Protein AF-0000000079914639 (afdb_homodimer)

Structure (mmCIF, N/CA/C/O backbone):
data_AF-0000000079914639-model_v1
#
loop_
_entity.id
_entity.type
_entity.pdbx_description
1 polymer Epimerase
#
loop_
_atom_site.group_PDB
_atom_site.id
_atom_site.type_symbol
_atom_site.label_atom_id
_atom_site.label_alt_id
_atom_site.label_comp_id
_atom_site.label_asym_id
_atom_site.label_entity_id
_atom_site.label_seq_id
_atom_site.pdbx_PDB_ins_code
_atom_site.Cartn_x
_atom_site.Cartn_y
_atom_site.Cartn_z
_atom_site.occupancy
_atom_site.B_iso_or_equiv
_atom_site.auth_seq_id
_atom_site.auth_comp_id
_atom_site.auth_asym_id
_atom_site.auth_atom_id
_atom_site.pdbx_PDB_model_num
ATOM 1 N N . MET A 1 1 ? -17.359 -19.688 -8.156 1 95.75 1 MET A N 1
ATOM 2 C CA . MET A 1 1 ? -16.859 -18.969 -6.992 1 95.75 1 MET A CA 1
ATOM 3 C C . MET A 1 1 ? -15.602 -18.172 -7.352 1 95.75 1 MET A C 1
ATOM 5 O O . MET A 1 1 ? -15.492 -16.984 -7.023 1 95.75 1 MET A O 1
ATOM 9 N N . VAL A 1 2 ? -14.758 -18.75 -8.164 1 97.56 2 VAL A N 1
ATOM 10 C CA . VAL A 1 2 ? -13.531 -18.062 -8.555 1 97.56 2 VAL A CA 1
ATOM 11 C C . VAL A 1 2 ? -13.867 -16.875 -9.469 1 97.56 2 VAL A C 1
ATOM 13 O O . VAL A 1 2 ? -13.422 -15.758 -9.234 1 97.56 2 VAL A O 1
ATOM 16 N N . THR A 1 3 ? -14.719 -17.141 -10.461 1 98.06 3 THR A N 1
ATOM 17 C CA . THR A 1 3 ? -15.086 -16.078 -11.391 1 98.06 3 THR A CA 1
ATOM 18 C C . THR A 1 3 ? -15.773 -14.922 -10.648 1 98.06 3 THR A C 1
ATOM 20 O O . THR A 1 3 ? -15.461 -13.758 -10.883 1 98.06 3 THR A O 1
ATOM 23 N N . ALA A 1 4 ? -16.703 -15.188 -9.773 1 98.44 4 ALA A N 1
ATOM 24 C CA . ALA A 1 4 ? -17.391 -14.172 -8.992 1 98.44 4 ALA A CA 1
ATOM 25 C C . ALA A 1 4 ? -16.406 -13.383 -8.133 1 98.44 4 ALA A C 1
ATOM 27 O O . ALA A 1 4 ? -16.516 -12.156 -8.016 1 98.44 4 ALA A O 1
ATOM 28 N N . GLY A 1 5 ? -15.461 -14.133 -7.484 1 98.75 5 GLY A N 1
ATOM 29 C CA . GLY A 1 5 ? -14.438 -13.461 -6.699 1 98.75 5 GLY A CA 1
ATOM 30 C C . GLY A 1 5 ? -13.594 -12.5 -7.516 1 98.75 5 GLY A C 1
ATOM 31 O O . GLY A 1 5 ? -13.305 -11.391 -7.066 1 98.75 5 GLY A O 1
ATOM 32 N N . LEU A 1 6 ? -13.273 -12.906 -8.734 1 98.88 6 LEU A N 1
ATOM 33 C CA . LEU A 1 6 ? -12.438 -12.07 -9.586 1 98.88 6 LEU A CA 1
ATOM 34 C C . LEU A 1 6 ? -13.211 -10.852 -10.078 1 98.88 6 LEU A C 1
ATOM 36 O O . LEU A 1 6 ? -12.641 -9.766 -10.234 1 98.88 6 LEU A O 1
ATOM 40 N N . VAL A 1 7 ? -14.469 -11 -10.344 1 98.88 7 VAL A N 1
ATOM 41 C CA . VAL A 1 7 ? -15.297 -9.875 -10.758 1 98.88 7 VAL A CA 1
ATOM 42 C C . VAL A 1 7 ? -15.375 -8.844 -9.633 1 98.88 7 VAL A C 1
ATOM 44 O O . VAL A 1 7 ? -15.227 -7.645 -9.875 1 98.88 7 VAL A O 1
ATOM 47 N N . LEU A 1 8 ? -15.594 -9.297 -8.383 1 98.94 8 LEU A N 1
ATOM 48 C CA . LEU A 1 8 ? -15.633 -8.398 -7.238 1 98.94 8 LEU A CA 1
ATOM 49 C C . LEU A 1 8 ? -14.273 -7.75 -7.012 1 98.94 8 LEU A C 1
ATOM 51 O O . LEU A 1 8 ? -14.203 -6.582 -6.617 1 98.94 8 LEU A O 1
ATOM 55 N N . ALA A 1 9 ? -13.219 -8.539 -7.238 1 98.94 9 ALA A N 1
ATOM 56 C CA . ALA A 1 9 ? -11.875 -7.973 -7.141 1 98.94 9 ALA A CA 1
ATOM 57 C C . ALA A 1 9 ? -11.68 -6.848 -8.156 1 98.94 9 ALA A C 1
ATOM 59 O O . ALA A 1 9 ? -11.016 -5.852 -7.867 1 98.94 9 ALA A O 1
ATOM 60 N N . ALA A 1 10 ? -12.219 -7.004 -9.352 1 98.94 10 ALA A N 1
ATOM 61 C CA . ALA A 1 10 ? -12.133 -5.961 -10.375 1 98.94 10 ALA A CA 1
ATOM 62 C C . ALA A 1 10 ? -12.852 -4.691 -9.93 1 98.94 10 ALA A C 1
ATOM 64 O O . ALA A 1 10 ? -12.352 -3.582 -10.125 1 98.94 10 ALA A O 1
ATOM 65 N N . PHE A 1 11 ? -13.992 -4.832 -9.32 1 98.94 11 PHE A N 1
ATOM 66 C CA . PHE A 1 11 ? -14.727 -3.682 -8.805 1 98.94 11 PHE A CA 1
ATOM 67 C C . PHE A 1 11 ? -13.961 -3.021 -7.66 1 98.94 11 PHE A C 1
ATOM 69 O O . PHE A 1 11 ? -13.938 -1.795 -7.551 1 98.94 11 PHE A O 1
ATOM 76 N N . ALA A 1 12 ? -13.391 -3.861 -6.766 1 98.94 12 ALA A N 1
ATOM 77 C CA . ALA A 1 12 ? -12.562 -3.328 -5.684 1 98.94 12 ALA A CA 1
ATOM 78 C C . ALA A 1 12 ? -11.391 -2.525 -6.238 1 98.94 12 ALA A C 1
ATOM 80 O O . ALA A 1 12 ? -11.055 -1.457 -5.715 1 98.94 12 ALA A O 1
ATOM 81 N N . SER A 1 13 ? -10.797 -3.078 -7.262 1 98.94 13 SER A N 1
ATOM 82 C CA . SER A 1 13 ? -9.695 -2.381 -7.918 1 98.94 13 SER A CA 1
ATOM 83 C C . SER A 1 13 ? -10.148 -1.035 -8.477 1 98.94 13 SER A C 1
ATOM 85 O O . SER A 1 13 ? -9.492 -0.014 -8.258 1 98.94 13 SER A O 1
ATOM 87 N N . ALA A 1 14 ? -11.227 -0.988 -9.172 1 98.88 14 ALA A N 1
ATOM 88 C CA . ALA A 1 14 ? -11.766 0.251 -9.727 1 98.88 14 ALA A CA 1
ATOM 89 C C . ALA A 1 14 ? -12.07 1.261 -8.625 1 98.88 14 ALA A C 1
ATOM 91 O O . ALA A 1 14 ? -11.812 2.455 -8.781 1 98.88 14 ALA A O 1
ATOM 92 N N . LEU A 1 15 ? -12.648 0.806 -7.559 1 98.75 15 LEU A N 1
ATOM 93 C CA . LEU A 1 15 ? -12.945 1.673 -6.422 1 98.75 15 LEU A CA 1
ATOM 94 C C . LEU A 1 15 ? -11.672 2.279 -5.848 1 98.75 15 LEU A C 1
ATOM 96 O O . LEU A 1 15 ? -11.648 3.457 -5.484 1 98.75 15 LEU A O 1
ATOM 100 N N . HIS A 1 16 ? -10.633 1.52 -5.781 1 98.88 16 HIS A N 1
ATOM 101 C CA . HIS A 1 16 ? -9.391 2.023 -5.203 1 98.88 16 HIS A CA 1
ATOM 102 C C . HIS A 1 16 ? -8.672 2.959 -6.168 1 98.88 16 HIS A C 1
ATOM 104 O O . HIS A 1 16 ? -7.914 3.832 -5.746 1 98.88 16 HIS A O 1
ATOM 110 N N . VAL A 1 17 ? -8.898 2.836 -7.473 1 98.88 17 VAL A N 1
ATOM 111 C CA . VAL A 1 17 ? -8.445 3.867 -8.398 1 98.88 17 VAL A CA 1
ATOM 112 C C . VAL A 1 17 ? -9.211 5.164 -8.141 1 98.88 17 VAL A C 1
ATOM 114 O O . VAL A 1 17 ? -8.625 6.25 -8.156 1 98.88 17 VAL A O 1
ATOM 117 N N . TYR A 1 18 ? -10.516 5.066 -7.891 1 98.69 18 TYR A N 1
ATOM 118 C CA . TYR A 1 18 ? -11.32 6.238 -7.559 1 98.69 18 TYR A CA 1
ATOM 119 C C . TYR A 1 18 ? -10.828 6.887 -6.27 1 98.69 18 TYR A C 1
ATOM 121 O O . TYR A 1 18 ? -10.719 8.109 -6.188 1 98.69 18 TYR A O 1
ATOM 129 N N . ILE A 1 19 ? -10.523 6.117 -5.277 1 98.19 19 ILE A N 1
ATOM 130 C CA . ILE A 1 19 ? -10.016 6.617 -4.004 1 98.19 19 ILE A CA 1
ATOM 131 C C . ILE A 1 19 ? -8.672 7.309 -4.219 1 98.19 19 ILE A C 1
ATOM 133 O O . ILE A 1 19 ? -8.391 8.336 -3.596 1 98.19 19 ILE A O 1
ATOM 137 N N . PHE A 1 20 ? -7.879 6.773 -5.105 1 98.81 20 PHE A N 1
ATOM 138 C CA . PHE A 1 20 ? -6.645 7.445 -5.492 1 98.81 20 PHE A CA 1
ATOM 139 C C . PHE A 1 20 ? -6.926 8.852 -6.008 1 98.81 20 PHE A C 1
ATOM 141 O O . PHE A 1 20 ? -6.246 9.805 -5.629 1 98.81 20 PHE A O 1
ATOM 148 N N . VAL A 1 21 ? -7.898 8.977 -6.883 1 98.75 21 VAL A N 1
ATOM 149 C CA . VAL A 1 21 ? -8.242 10.289 -7.434 1 98.75 21 VAL A CA 1
ATOM 150 C C . VAL A 1 21 ? -8.695 11.219 -6.309 1 98.75 21 VAL A C 1
ATOM 152 O O . VAL A 1 21 ? -8.266 12.375 -6.242 1 98.75 21 VAL A O 1
ATOM 155 N N . LEU A 1 22 ? -9.484 10.781 -5.355 1 98.06 22 LEU A N 1
ATOM 156 C CA . LEU A 1 22 ? -9.969 11.594 -4.242 1 98.06 22 LEU A CA 1
ATOM 157 C C . LEU A 1 22 ? -8.82 12.039 -3.352 1 98.06 22 LEU A C 1
ATOM 159 O O . LEU A 1 22 ? -8.75 13.211 -2.963 1 98.06 22 LEU A O 1
ATOM 163 N N . GLU A 1 23 ? -7.918 11.172 -3.105 1 98 23 GLU A N 1
ATOM 164 C CA . GLU A 1 23 ? -6.859 11.438 -2.137 1 98 23 GLU A CA 1
ATOM 165 C C . GLU A 1 23 ? -5.715 12.227 -2.771 1 98 23 GLU A C 1
ATOM 167 O O . GLU A 1 23 ? -5.195 13.172 -2.17 1 98 23 GLU A O 1
ATOM 172 N N . SER A 1 24 ? -5.371 11.883 -4.016 1 98.5 24 SER A N 1
ATOM 173 C CA . SER A 1 24 ? -4.16 12.453 -4.598 1 98.5 24 SER A CA 1
ATOM 174 C C . SER A 1 24 ? -4.484 13.656 -5.469 1 98.5 24 SER A C 1
ATOM 176 O O . SER A 1 24 ? -3.613 14.492 -5.734 1 98.5 24 SER A O 1
ATOM 178 N N . VAL A 1 25 ? -5.719 13.781 -5.922 1 98.25 25 VAL A N 1
ATOM 179 C CA . VAL A 1 25 ? -6.035 14.844 -6.871 1 98.25 25 VAL A CA 1
ATOM 180 C C . VAL A 1 25 ? -7.07 15.789 -6.262 1 98.25 25 VAL A C 1
ATOM 182 O O . VAL A 1 25 ? -6.961 17.016 -6.395 1 98.25 25 VAL A O 1
ATOM 185 N N . LEU A 1 26 ? -8.039 15.32 -5.484 1 98.38 26 LEU A N 1
ATOM 186 C CA . LEU A 1 26 ? -9.203 16.109 -5.086 1 98.38 26 LEU A CA 1
ATOM 187 C C . LEU A 1 26 ? -9.297 16.203 -3.566 1 98.38 26 LEU A C 1
ATOM 189 O O . LEU A 1 26 ? -10.383 16.438 -3.021 1 98.38 26 LEU A O 1
ATOM 193 N N . TRP A 1 27 ? -8.266 16.031 -2.91 1 97.44 27 TRP A N 1
ATOM 194 C CA . TRP A 1 27 ? -8.266 15.891 -1.459 1 97.44 27 TRP A CA 1
ATOM 195 C C . TRP A 1 27 ? -8.922 17.094 -0.792 1 97.44 27 TRP A C 1
ATOM 197 O O . TRP A 1 27 ? -9.648 16.953 0.194 1 97.44 27 TRP A O 1
ATOM 207 N N . THR A 1 28 ? -8.703 18.328 -1.38 1 97.81 28 THR A N 1
ATOM 208 C CA . THR A 1 28 ? -9.18 19.531 -0.714 1 97.81 28 THR A CA 1
ATOM 209 C C . THR A 1 28 ? -10.531 19.969 -1.279 1 97.81 28 THR A C 1
ATOM 211 O O . THR A 1 28 ? -11.109 20.953 -0.82 1 97.81 28 THR A O 1
ATOM 214 N N . ALA A 1 29 ? -10.984 19.25 -2.211 1 98 29 ALA A N 1
ATOM 215 C CA . ALA A 1 29 ? -12.297 19.578 -2.775 1 98 29 ALA A CA 1
ATOM 216 C C . ALA A 1 29 ? -13.406 19.344 -1.76 1 98 29 ALA A C 1
ATOM 218 O O . ALA A 1 29 ? -13.352 18.375 -0.984 1 98 29 ALA A O 1
ATOM 219 N N . PRO A 1 30 ? -14.492 20.203 -1.737 1 96.81 30 PRO A N 1
ATOM 220 C CA . PRO A 1 30 ? -15.57 20.094 -0.751 1 96.81 30 PRO A CA 1
ATOM 221 C C . PRO A 1 30 ? -16.219 18.703 -0.738 1 96.81 30 PRO A C 1
ATOM 223 O O . PRO A 1 30 ? -16.531 18.172 0.332 1 96.81 30 PRO A O 1
ATOM 226 N N . ARG A 1 31 ? -16.422 18.141 -1.836 1 95.62 31 ARG A N 1
ATOM 227 C CA . ARG A 1 31 ? -17.062 16.828 -1.894 1 95.62 31 ARG A CA 1
ATOM 228 C C . ARG A 1 31 ? -16.188 15.766 -1.251 1 95.62 31 ARG A C 1
ATOM 230 O O . ARG A 1 31 ? -16.688 14.875 -0.561 1 95.62 31 ARG A O 1
ATOM 237 N N . THR A 1 32 ? -14.875 15.773 -1.549 1 96.12 32 THR A N 1
ATOM 238 C CA . THR A 1 32 ? -13.953 14.82 -0.946 1 96.12 32 THR A CA 1
ATOM 239 C C . THR A 1 32 ? -13.883 15.016 0.566 1 96.12 32 THR A C 1
ATOM 241 O O . THR A 1 32 ? -13.906 14.039 1.323 1 96.12 32 THR A O 1
ATOM 244 N N . ARG A 1 33 ? -13.859 16.25 0.981 1 94.56 33 ARG A N 1
ATOM 245 C CA . ARG A 1 33 ? -13.844 16.547 2.41 1 94.56 33 ARG A CA 1
ATOM 246 C C . ARG A 1 33 ? -15.109 16.016 3.088 1 94.56 33 ARG A C 1
ATOM 248 O O . ARG A 1 33 ? -15.055 15.539 4.223 1 94.56 33 ARG A O 1
ATOM 255 N N . ALA A 1 34 ? -16.203 16.094 2.426 1 91.75 34 ALA A N 1
ATOM 256 C CA . ALA A 1 34 ? -17.453 15.578 2.967 1 91.75 34 ALA A CA 1
ATOM 257 C C . ALA A 1 34 ? -17.391 14.062 3.111 1 91.75 34 ALA A C 1
ATOM 259 O O . ALA A 1 34 ? -17.922 13.5 4.07 1 91.75 34 ALA A O 1
ATOM 260 N N . THR A 1 35 ? -16.781 13.391 2.193 1 89.5 35 THR A N 1
ATOM 261 C CA . THR A 1 35 ? -16.641 11.938 2.184 1 89.5 35 THR A CA 1
ATOM 262 C C . THR A 1 35 ? -15.773 11.469 3.344 1 89.5 35 THR A C 1
ATOM 264 O O . THR A 1 35 ? -16.078 10.469 3.992 1 89.5 35 THR A O 1
ATOM 267 N N . PHE A 1 36 ? -14.758 12.234 3.656 1 91.12 36 PHE A N 1
ATOM 268 C CA . PHE A 1 36 ? -13.789 11.781 4.648 1 91.12 36 PHE A CA 1
ATOM 269 C C . PHE A 1 36 ? -14 12.508 5.977 1 91.12 36 PHE A C 1
ATOM 271 O O . PHE A 1 36 ? -13.32 12.203 6.961 1 91.12 36 PHE A O 1
ATOM 278 N N . GLY A 1 37 ? -14.883 13.477 5.992 1 89.94 37 GLY A N 1
ATOM 279 C CA . GLY A 1 37 ? -15.219 14.164 7.23 1 89.94 37 GLY A CA 1
ATOM 280 C C . GLY A 1 37 ? -14.109 15.07 7.727 1 89.94 37 GLY A C 1
ATOM 281 O O . GLY A 1 37 ? -13.781 15.062 8.914 1 89.94 37 GLY A O 1
ATOM 282 N N . THR A 1 38 ? -13.492 15.797 6.832 1 91.88 38 THR A N 1
ATOM 283 C CA . THR A 1 38 ? -12.406 16.688 7.215 1 91.88 38 THR A CA 1
ATOM 284 C C . THR A 1 38 ? -12.805 18.156 7.012 1 91.88 38 THR A C 1
ATOM 286 O O . THR A 1 38 ? -13.688 18.453 6.207 1 91.88 38 THR A O 1
ATOM 289 N N . THR A 1 39 ? -12.211 19.016 7.824 1 94.56 39 THR A N 1
ATOM 290 C CA . THR A 1 39 ? -12.359 20.453 7.598 1 94.56 39 THR A CA 1
ATOM 291 C C . THR A 1 39 ? -11.414 20.922 6.492 1 94.56 39 THR A C 1
ATOM 293 O O . THR A 1 39 ? -10.523 20.172 6.074 1 94.56 39 THR A O 1
ATOM 296 N N . ALA A 1 40 ? -11.562 22.156 6.047 1 96.06 40 ALA A N 1
ATOM 297 C CA . ALA A 1 40 ? -10.672 22.719 5.035 1 96.06 40 ALA A CA 1
ATOM 298 C C . ALA A 1 40 ? -9.234 22.797 5.547 1 96.06 40 ALA A C 1
ATOM 300 O O . ALA A 1 40 ? -8.297 22.5 4.809 1 96.06 40 ALA A O 1
ATOM 301 N N . ASP A 1 41 ? -9.078 23.188 6.758 1 95.06 41 ASP A N 1
ATOM 302 C CA . ASP A 1 41 ? -7.754 23.312 7.355 1 95.06 41 ASP A CA 1
ATOM 303 C C . ASP A 1 41 ? -7.086 21.938 7.48 1 95.06 41 ASP A C 1
ATOM 305 O O . ASP A 1 41 ? -5.895 21.797 7.188 1 95.06 41 ASP A O 1
ATOM 309 N N . ASP A 1 42 ? -7.832 20.938 7.895 1 94.25 42 ASP A N 1
ATOM 310 C CA . ASP A 1 42 ? -7.312 19.578 8.008 1 94.25 42 ASP A CA 1
ATOM 311 C C . ASP A 1 42 ? -6.844 19.062 6.648 1 94.25 42 ASP A C 1
ATOM 313 O O . ASP A 1 42 ? -5.773 18.453 6.547 1 94.25 42 ASP A O 1
ATOM 317 N N . ALA A 1 43 ? -7.711 19.281 5.691 1 96.12 43 ALA A N 1
ATOM 318 C CA . ALA A 1 43 ? -7.402 18.797 4.348 1 96.12 43 ALA A CA 1
ATOM 319 C C . ALA A 1 43 ? -6.141 19.469 3.805 1 96.12 43 ALA A C 1
ATOM 321 O O . ALA A 1 43 ? -5.297 18.812 3.193 1 96.12 43 ALA A O 1
ATOM 322 N N . ALA A 1 44 ? -6.016 20.734 4.023 1 95.94 44 ALA A N 1
ATOM 323 C CA . ALA A 1 44 ? -4.836 21.469 3.568 1 95.94 44 ALA A CA 1
ATOM 324 C C . ALA A 1 44 ? -3.576 20.969 4.277 1 95.94 44 ALA A C 1
ATOM 326 O O . ALA A 1 44 ? -2.531 20.797 3.645 1 95.94 44 ALA A O 1
ATOM 327 N N . ALA A 1 45 ? -3.678 20.703 5.523 1 93.94 45 ALA A N 1
ATOM 328 C CA . ALA A 1 45 ? -2.535 20.312 6.344 1 93.94 45 ALA A CA 1
ATOM 329 C C . ALA A 1 45 ? -2.082 18.891 6.008 1 93.94 45 ALA A C 1
ATOM 331 O O . ALA A 1 45 ? -0.916 18.531 6.207 1 93.94 45 ALA A O 1
ATOM 332 N N . THR A 1 46 ? -2.967 18.125 5.48 1 95.88 46 THR A N 1
ATOM 333 C CA . THR A 1 46 ? -2.664 16.703 5.301 1 95.88 46 THR A CA 1
ATOM 334 C C . THR A 1 46 ? -2.531 16.359 3.82 1 95.88 46 THR A C 1
ATOM 336 O O . THR A 1 46 ? -2.451 15.188 3.455 1 95.88 46 THR A O 1
ATOM 339 N N . LYS A 1 47 ? -2.533 17.328 3 1 96.25 47 LYS A N 1
ATOM 340 C CA . LYS A 1 47 ? -2.6 17.141 1.555 1 96.25 47 LYS A CA 1
ATOM 341 C C . LYS A 1 47 ? -1.431 16.297 1.058 1 96.25 47 LYS A C 1
ATOM 343 O O . LYS A 1 47 ? -1.606 15.422 0.202 1 96.25 47 LYS A O 1
ATOM 348 N N . GLU A 1 48 ? -0.305 16.5 1.581 1 94.44 48 GLU A N 1
ATOM 349 C CA . GLU A 1 48 ? 0.876 15.773 1.117 1 94.44 48 GLU A CA 1
ATOM 350 C C . GLU A 1 48 ? 0.798 14.297 1.48 1 94.44 48 GLU A C 1
ATOM 352 O O . GLU A 1 48 ? 1.089 13.43 0.651 1 94.44 48 GLU A O 1
ATOM 357 N N . LEU A 1 49 ? 0.434 13.977 2.695 1 95.69 49 LEU A N 1
ATOM 358 C CA . LEU A 1 49 ? 0.326 12.586 3.104 1 95.69 49 LEU A CA 1
ATOM 359 C C . LEU A 1 49 ? -0.829 11.898 2.385 1 95.69 49 LEU A C 1
ATOM 361 O O . LEU A 1 49 ? -0.751 10.703 2.072 1 95.69 49 LEU A O 1
ATOM 365 N N . ALA A 1 50 ? -1.87 12.695 2.186 1 97.12 50 ALA A N 1
ATOM 366 C CA . ALA A 1 50 ? -2.992 12.148 1.427 1 97.12 50 ALA A CA 1
ATOM 367 C C . ALA A 1 50 ? -2.566 11.773 0.008 1 97.12 50 ALA A C 1
ATOM 369 O O . ALA A 1 50 ? -3.002 10.758 -0.531 1 97.12 50 ALA A O 1
ATOM 370 N N . PHE A 1 51 ? -1.77 12.625 -0.597 1 98.06 51 PHE A N 1
ATOM 371 C CA . PHE A 1 51 ? -1.251 12.359 -1.935 1 98.06 51 PHE A CA 1
ATOM 372 C C . PHE A 1 51 ? -0.54 11.016 -1.987 1 98.06 51 PHE A C 1
ATOM 374 O O . PHE A 1 51 ? -0.798 10.203 -2.879 1 98.06 51 PHE A O 1
ATOM 381 N N . ASN A 1 52 ? 0.31 10.734 -0.988 1 97.62 52 ASN A N 1
ATOM 382 C CA . ASN A 1 52 ? 1.032 9.469 -0.912 1 97.62 52 ASN A CA 1
ATOM 383 C C . ASN A 1 52 ? 0.086 8.297 -0.672 1 97.62 52 ASN A C 1
ATOM 385 O O . ASN A 1 52 ? 0.223 7.242 -1.299 1 97.62 52 ASN A O 1
ATOM 389 N N . GLN A 1 53 ? -0.793 8.484 0.234 1 97.69 53 GLN A N 1
ATOM 390 C CA . GLN A 1 53 ? -1.768 7.449 0.548 1 97.69 53 GLN A CA 1
ATOM 391 C C . GLN A 1 53 ? -2.562 7.047 -0.691 1 97.69 53 GLN A C 1
ATOM 393 O O . GLN A 1 53 ? -2.871 5.867 -0.881 1 97.69 53 GLN A O 1
ATOM 398 N N . GLY A 1 54 ? -2.965 8.047 -1.435 1 98.56 54 GLY A N 1
ATOM 399 C CA . GLY A 1 54 ? -3.641 7.758 -2.689 1 98.56 54 GLY A CA 1
ATOM 400 C C . GLY A 1 54 ? -2.848 6.836 -3.594 1 98.56 54 GLY A C 1
ATOM 401 O O . GLY A 1 54 ? -3.402 5.895 -4.168 1 98.56 54 GLY A O 1
ATOM 402 N N . PHE A 1 55 ? -1.606 7.062 -3.727 1 98.75 55 PHE A N 1
ATOM 403 C CA . PHE A 1 55 ? -0.783 6.219 -4.586 1 98.75 55 PHE A CA 1
ATOM 404 C C . PHE A 1 55 ? -0.675 4.809 -4.02 1 98.75 55 PHE A C 1
ATOM 406 O O . PHE A 1 55 ? -0.612 3.836 -4.77 1 98.75 55 PHE A O 1
ATOM 413 N N . TYR A 1 56 ? -0.625 4.629 -2.693 1 98.69 56 TYR A N 1
ATOM 414 C CA . TYR A 1 56 ? -0.679 3.287 -2.121 1 98.69 56 TYR A CA 1
ATOM 415 C C . TYR A 1 56 ? -1.939 2.555 -2.564 1 98.69 56 TYR A C 1
ATOM 417 O O . TYR A 1 56 ? -1.886 1.377 -2.928 1 98.69 56 TYR A O 1
ATOM 425 N N . ASN A 1 57 ? -3.066 3.26 -2.523 1 98.81 57 ASN A N 1
ATOM 426 C CA . ASN A 1 57 ? -4.309 2.656 -2.994 1 98.81 57 ASN A CA 1
ATOM 427 C C . ASN A 1 57 ? -4.223 2.27 -4.465 1 98.81 57 ASN A C 1
ATOM 429 O O . ASN A 1 57 ? -4.738 1.225 -4.871 1 98.81 57 ASN A O 1
ATOM 433 N N . LEU A 1 58 ? -3.604 3.117 -5.246 1 98.88 58 LEU A N 1
ATOM 434 C CA . LEU A 1 58 ? -3.416 2.811 -6.66 1 98.88 58 LEU A CA 1
ATOM 435 C C . LEU A 1 58 ? -2.566 1.557 -6.832 1 98.88 58 LEU A C 1
ATOM 437 O O . LEU A 1 58 ? -2.854 0.722 -7.695 1 98.88 58 LEU A O 1
ATOM 441 N N . PHE A 1 59 ? -1.519 1.44 -6.07 1 98.94 59 PHE A N 1
ATOM 442 C CA . PHE A 1 59 ? -0.664 0.261 -6.152 1 98.94 59 PHE A CA 1
ATOM 443 C C . PHE A 1 59 ? -1.454 -1.002 -5.836 1 98.94 59 PHE A C 1
ATOM 445 O O . PHE A 1 59 ? -1.33 -2.01 -6.535 1 98.94 59 PHE A O 1
ATOM 452 N N . LEU A 1 60 ? -2.248 -0.953 -4.777 1 98.94 60 LEU A N 1
ATOM 453 C CA . LEU A 1 60 ? -3.062 -2.109 -4.422 1 98.94 60 LEU A CA 1
ATOM 454 C C . LEU A 1 60 ? -4.02 -2.469 -5.551 1 98.94 60 LEU A C 1
ATOM 456 O O . LEU A 1 60 ? -4.234 -3.648 -5.84 1 98.94 60 LEU A O 1
ATOM 460 N N . ALA A 1 61 ? -4.586 -1.462 -6.164 1 98.94 61 ALA A N 1
ATOM 461 C CA . ALA A 1 61 ? -5.488 -1.674 -7.293 1 98.94 61 ALA A CA 1
ATOM 462 C C . ALA A 1 61 ? -4.77 -2.355 -8.453 1 98.94 61 ALA A C 1
ATOM 464 O O . ALA A 1 61 ? -5.289 -3.307 -9.039 1 98.94 61 ALA A O 1
ATOM 465 N N . ILE A 1 62 ? -3.609 -1.888 -8.758 1 98.94 62 ILE A N 1
ATOM 466 C CA . ILE A 1 62 ? -2.842 -2.41 -9.891 1 98.94 62 ILE A CA 1
ATOM 467 C C . ILE A 1 62 ? -2.424 -3.852 -9.602 1 98.94 62 ILE A C 1
ATOM 469 O O . ILE A 1 62 ? -2.553 -4.723 -10.469 1 98.94 62 ILE A O 1
ATOM 473 N N . VAL A 1 63 ? -1.935 -4.121 -8.422 1 98.94 63 VAL A N 1
ATOM 474 C CA . VAL A 1 63 ? -1.528 -5.469 -8.031 1 98.94 63 VAL A CA 1
ATOM 475 C C . VAL A 1 63 ? -2.713 -6.422 -8.172 1 98.94 63 VAL A C 1
ATOM 477 O O . VAL A 1 63 ? -2.568 -7.531 -8.688 1 98.94 63 VAL A O 1
ATOM 480 N N . THR A 1 64 ? -3.848 -6.008 -7.723 1 98.94 64 THR A N 1
ATOM 481 C CA . THR A 1 64 ? -5.055 -6.824 -7.812 1 98.94 64 THR A CA 1
ATOM 482 C C . THR A 1 64 ? -5.445 -7.055 -9.273 1 98.94 64 THR A C 1
ATOM 484 O O . THR A 1 64 ? -5.734 -8.188 -9.672 1 98.94 64 THR A O 1
ATOM 487 N N . ALA A 1 65 ? -5.426 -6.016 -10.094 1 98.94 65 ALA A N 1
ATOM 488 C CA . ALA A 1 65 ? -5.789 -6.113 -11.508 1 98.94 65 ALA A CA 1
ATOM 489 C C . ALA A 1 65 ? -4.832 -7.039 -12.25 1 98.94 65 ALA A C 1
ATOM 491 O O . ALA A 1 65 ? -5.258 -7.859 -13.07 1 98.94 65 ALA A O 1
ATOM 492 N N . VAL A 1 66 ? -3.543 -6.887 -12 1 98.94 66 VAL A N 1
ATOM 493 C CA . VAL A 1 66 ? -2.547 -7.754 -12.625 1 98.94 66 VAL A CA 1
ATOM 494 C C . VAL A 1 66 ? -2.795 -9.203 -12.219 1 98.94 66 VAL A C 1
ATOM 496 O O . VAL A 1 66 ? -2.629 -10.117 -13.023 1 98.94 66 VAL A O 1
ATOM 499 N N . GLY A 1 67 ? -3.193 -9.375 -10.891 1 98.94 67 GLY A N 1
ATOM 500 C CA . GLY A 1 67 ? -3.559 -10.711 -10.445 1 98.94 67 GLY A CA 1
ATOM 501 C C . GLY A 1 67 ? -4.723 -11.305 -11.211 1 98.94 67 GLY A C 1
ATOM 502 O O . GLY A 1 67 ? -4.688 -12.477 -11.594 1 98.94 67 GLY A O 1
ATOM 503 N N . ILE A 1 68 ? -5.711 -10.523 -11.484 1 98.94 68 ILE A N 1
ATOM 504 C CA . ILE A 1 68 ? -6.883 -10.969 -12.234 1 98.94 68 ILE A CA 1
ATOM 505 C C . ILE A 1 68 ? -6.461 -11.391 -13.641 1 98.94 68 ILE A C 1
ATOM 507 O O . ILE A 1 68 ? -6.875 -12.445 -14.133 1 98.94 68 ILE A O 1
ATOM 511 N N . VAL A 1 69 ? -5.652 -10.594 -14.289 1 98.88 69 VAL A N 1
ATOM 512 C CA . VAL A 1 69 ? -5.176 -10.891 -15.641 1 98.88 69 VAL A CA 1
ATOM 513 C C . VAL A 1 69 ? -4.379 -12.188 -15.625 1 98.88 69 VAL A C 1
ATOM 515 O O . VAL A 1 69 ? -4.527 -13.023 -16.531 1 98.88 69 VAL A O 1
ATOM 518 N N . ALA A 1 70 ? -3.504 -12.406 -14.602 1 98.88 70 ALA A N 1
ATOM 519 C CA . ALA A 1 70 ? -2.703 -13.625 -14.492 1 98.88 70 ALA A CA 1
ATOM 520 C C . ALA A 1 70 ? -3.594 -14.859 -14.398 1 98.88 70 ALA A C 1
ATOM 522 O O . ALA A 1 70 ? -3.33 -15.875 -15.047 1 98.88 70 ALA A O 1
ATOM 523 N N . VAL A 1 71 ? -4.645 -14.789 -13.633 1 98.69 71 VAL A N 1
ATOM 524 C CA . VAL A 1 71 ? -5.57 -15.914 -13.555 1 98.69 71 VAL A CA 1
ATOM 525 C C . VAL A 1 71 ? -6.211 -16.156 -14.922 1 98.69 71 VAL A C 1
ATOM 527 O O . VAL A 1 71 ? -6.324 -17.297 -15.375 1 98.69 71 VAL A O 1
ATOM 530 N N . ALA A 1 72 ? -6.625 -15.094 -15.586 1 98 72 ALA A N 1
ATOM 531 C CA . ALA A 1 72 ? -7.328 -15.172 -16.859 1 98 72 ALA A CA 1
ATOM 532 C C . ALA A 1 72 ? -6.461 -15.844 -17.922 1 98 72 ALA A C 1
ATOM 534 O O . ALA A 1 72 ? -6.973 -16.516 -18.828 1 98 72 ALA A O 1
ATOM 535 N N . VAL A 1 73 ? -5.137 -15.703 -17.781 1 98.19 73 VAL A N 1
ATOM 536 C CA . VAL A 1 73 ? -4.273 -16.266 -18.812 1 98.19 73 VAL A CA 1
ATOM 537 C C . VAL A 1 73 ? -3.711 -17.609 -18.344 1 98.19 73 VAL A C 1
ATOM 539 O O . VAL A 1 73 ? -2.756 -18.125 -18.922 1 98.19 73 VAL A O 1
ATOM 542 N N . GLY A 1 74 ? -4.18 -18.109 -17.234 1 97.94 74 GLY A N 1
ATOM 543 C CA . GLY A 1 74 ? -3.91 -19.484 -16.844 1 97.94 74 GLY A CA 1
ATOM 544 C C . GLY A 1 74 ? -2.881 -19.594 -15.734 1 97.94 74 GLY A C 1
ATOM 545 O O . GLY A 1 74 ? -2.607 -20.703 -15.242 1 97.94 74 GLY A O 1
ATOM 546 N N . ALA A 1 75 ? -2.227 -18.531 -15.336 1 98.5 75 ALA A N 1
ATOM 547 C CA . ALA A 1 75 ? -1.278 -18.531 -14.227 1 98.5 75 ALA A CA 1
ATOM 548 C C . ALA A 1 75 ? -1.996 -18.375 -12.891 1 98.5 75 ALA A C 1
ATOM 550 O O . ALA A 1 75 ? -1.738 -17.422 -12.156 1 98.5 75 ALA A O 1
ATOM 551 N N . THR A 1 76 ? -2.764 -19.344 -12.562 1 98.31 76 THR A N 1
ATOM 552 C CA . THR A 1 76 ? -3.756 -19.234 -11.5 1 98.31 76 THR A CA 1
ATOM 553 C C . THR A 1 76 ? -3.08 -19 -10.148 1 98.31 76 THR A C 1
ATOM 555 O O . THR A 1 76 ? -3.512 -18.156 -9.367 1 98.31 76 THR A O 1
ATOM 558 N N . ALA A 1 77 ? -2.035 -19.719 -9.844 1 98.5 77 ALA A N 1
ATOM 559 C CA . ALA A 1 77 ? -1.38 -19.578 -8.547 1 98.5 77 ALA A CA 1
ATOM 560 C C . ALA A 1 77 ? -0.774 -18.188 -8.391 1 98.5 77 ALA A C 1
ATOM 562 O O . ALA A 1 77 ? -0.902 -17.562 -7.332 1 98.5 77 ALA A O 1
ATOM 563 N N . VAL A 1 78 ? -0.135 -17.672 -9.453 1 98.81 78 VAL A N 1
ATOM 564 C CA . VAL A 1 78 ? 0.456 -16.344 -9.461 1 98.81 78 VAL A CA 1
ATOM 565 C C . VAL A 1 78 ? -0.639 -15.297 -9.297 1 98.81 78 VAL A C 1
ATOM 567 O O . VAL A 1 78 ? -0.526 -14.391 -8.461 1 98.81 78 VAL A O 1
ATOM 570 N N . GLY A 1 79 ? -1.65 -15.484 -10.102 1 98.88 79 GLY A N 1
ATOM 571 C CA . GLY A 1 79 ? -2.748 -14.531 -10.078 1 98.88 79 GLY A CA 1
ATOM 572 C C . GLY A 1 79 ? -3.465 -14.484 -8.742 1 98.88 79 GLY A C 1
ATOM 573 O O . GLY A 1 79 ? -3.752 -13.406 -8.219 1 98.88 79 GLY A O 1
ATOM 574 N N . ALA A 1 80 ? -3.748 -15.625 -8.195 1 98.81 80 ALA A N 1
ATOM 575 C CA . ALA A 1 80 ? -4.414 -15.688 -6.895 1 98.81 80 ALA A CA 1
ATOM 576 C C . ALA A 1 80 ? -3.564 -15.023 -5.812 1 98.81 80 ALA A C 1
ATOM 578 O O . ALA A 1 80 ? -4.082 -14.273 -4.98 1 98.81 80 ALA A O 1
ATOM 579 N N . ALA A 1 81 ? -2.297 -15.273 -5.801 1 98.94 81 ALA A N 1
ATOM 580 C CA . ALA A 1 81 ? -1.399 -14.672 -4.816 1 98.94 81 ALA A CA 1
ATOM 581 C C . ALA A 1 81 ? -1.437 -13.148 -4.898 1 98.94 81 ALA A C 1
ATOM 583 O O . ALA A 1 81 ? -1.478 -12.469 -3.871 1 98.94 81 ALA A O 1
ATOM 584 N N . LEU A 1 82 ? -1.434 -12.648 -6.09 1 98.94 82 LEU A N 1
ATOM 585 C CA . LEU A 1 82 ? -1.448 -11.203 -6.285 1 98.94 82 LEU A CA 1
ATOM 586 C C . LEU A 1 82 ? -2.789 -10.609 -5.863 1 98.94 82 LEU A C 1
ATOM 588 O O . LEU A 1 82 ? -2.836 -9.547 -5.242 1 98.94 82 LEU A O 1
ATOM 592 N N . VAL A 1 83 ? -3.871 -11.297 -6.184 1 98.94 83 VAL A N 1
ATOM 593 C CA . VAL A 1 83 ? -5.184 -10.812 -5.773 1 98.94 83 VAL A CA 1
ATOM 594 C C . VAL A 1 83 ? -5.289 -10.836 -4.25 1 98.94 83 VAL A C 1
ATOM 596 O O . VAL A 1 83 ? -5.789 -9.883 -3.641 1 98.94 83 VAL A O 1
ATOM 599 N N . PHE A 1 84 ? -4.848 -11.852 -3.598 1 98.94 84 PHE A N 1
ATOM 600 C CA . PHE A 1 84 ? -4.871 -11.898 -2.141 1 98.94 84 PHE A CA 1
ATOM 601 C C . PHE A 1 84 ? -3.986 -10.812 -1.551 1 98.94 84 PHE A C 1
ATOM 603 O O . PHE A 1 84 ? -4.328 -10.211 -0.527 1 98.94 84 PHE A O 1
ATOM 610 N N . ALA A 1 85 ? -2.857 -10.562 -2.182 1 98.94 85 ALA A N 1
ATOM 611 C CA . ALA A 1 85 ? -1.973 -9.508 -1.695 1 98.94 85 ALA A CA 1
ATOM 612 C C . ALA A 1 85 ? -2.637 -8.141 -1.812 1 98.94 85 ALA A C 1
ATOM 614 O O . ALA A 1 85 ? -2.674 -7.375 -0.845 1 98.94 85 ALA A O 1
ATOM 615 N N . GLY A 1 86 ? -3.131 -7.82 -3.021 1 98.94 86 GLY A N 1
ATOM 616 C CA . GLY A 1 86 ? -3.75 -6.527 -3.264 1 98.94 86 GLY A CA 1
ATOM 617 C C . GLY A 1 86 ? -5.059 -6.344 -2.518 1 98.94 86 GLY A C 1
ATOM 618 O O . GLY A 1 86 ? -5.16 -5.484 -1.639 1 98.94 86 GLY A O 1
ATOM 619 N N . ALA A 1 87 ? -6.031 -7.223 -2.771 1 98.94 87 ALA A N 1
ATOM 620 C CA . ALA A 1 87 ? -7.359 -7.113 -2.172 1 98.94 87 ALA A CA 1
ATOM 621 C C . ALA A 1 87 ? -7.309 -7.391 -0.673 1 98.94 87 ALA A C 1
ATOM 623 O O . ALA A 1 87 ? -8.055 -6.785 0.101 1 98.94 87 ALA A O 1
ATOM 624 N N . GLY A 1 88 ? -6.504 -8.352 -0.27 1 98.88 88 GLY A N 1
ATOM 625 C CA . GLY A 1 88 ? -6.34 -8.57 1.158 1 98.88 88 GLY A CA 1
ATOM 626 C C . GLY A 1 88 ? -5.82 -7.344 1.893 1 98.88 88 GLY A C 1
ATOM 627 O O . GLY A 1 88 ? -6.289 -7.027 2.986 1 98.88 88 GLY A O 1
ATOM 628 N N . SER A 1 89 ? -4.852 -6.652 1.299 1 98.94 89 SER A N 1
ATOM 629 C CA . SER A 1 89 ? -4.324 -5.426 1.892 1 98.94 89 SER A CA 1
ATOM 630 C C . SER A 1 89 ? -5.387 -4.332 1.929 1 98.94 89 SER A C 1
ATOM 632 O O . SER A 1 89 ? -5.418 -3.523 2.859 1 98.94 89 SER A O 1
ATOM 634 N N . MET A 1 90 ? -6.215 -4.297 0.872 1 98.88 90 MET A N 1
ATOM 635 C CA . MET A 1 90 ? -7.332 -3.355 0.887 1 98.88 90 MET A CA 1
ATOM 636 C C . MET A 1 90 ? -8.227 -3.594 2.098 1 98.88 90 MET A C 1
ATOM 638 O O . MET A 1 90 ? -8.656 -2.645 2.758 1 98.88 90 MET A O 1
ATOM 642 N N . VAL A 1 91 ? -8.555 -4.828 2.408 1 98.88 91 VAL A N 1
ATOM 643 C CA . VAL A 1 91 ? -9.383 -5.195 3.549 1 98.88 91 VAL A CA 1
ATOM 644 C C . VAL A 1 91 ? -8.711 -4.758 4.848 1 98.88 91 VAL A C 1
ATOM 646 O O . VAL A 1 91 ? -9.352 -4.156 5.715 1 98.88 91 VAL A O 1
ATOM 649 N N . LEU A 1 92 ? -7.434 -5.047 4.969 1 98.81 92 LEU A N 1
ATOM 650 C CA . LEU A 1 92 ? -6.699 -4.707 6.18 1 98.81 92 LEU A CA 1
ATOM 651 C C . LEU A 1 92 ? -6.598 -3.193 6.348 1 98.81 92 LEU A C 1
ATOM 653 O O . LEU A 1 92 ? -6.703 -2.68 7.461 1 98.81 92 LEU A O 1
ATOM 657 N N . ALA A 1 93 ? -6.371 -2.486 5.219 1 98.44 93 ALA A N 1
ATOM 658 C CA . ALA A 1 93 ? -6.34 -1.027 5.273 1 98.44 93 ALA A CA 1
ATOM 659 C C . ALA A 1 93 ? -7.676 -0.465 5.75 1 98.44 93 ALA A C 1
ATOM 661 O O . ALA A 1 93 ? -7.711 0.46 6.566 1 98.44 93 ALA A O 1
ATOM 662 N N . ALA A 1 94 ? -8.742 -0.994 5.273 1 98.44 94 ALA A N 1
ATOM 663 C CA . ALA A 1 94 ? -10.07 -0.569 5.699 1 98.44 94 ALA A CA 1
ATOM 664 C C . ALA A 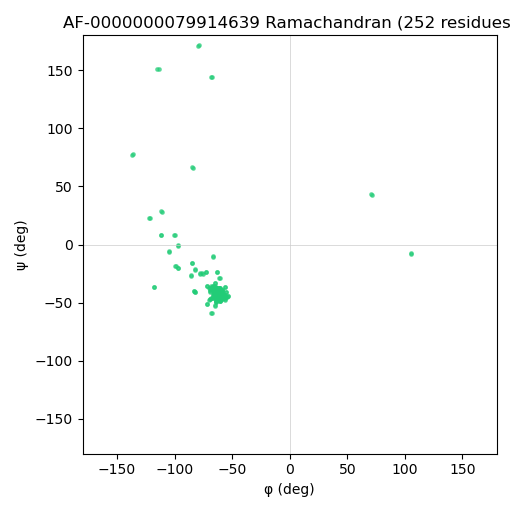1 94 ? -10.281 -0.849 7.184 1 98.44 94 ALA A C 1
ATOM 666 O O . ALA A 1 94 ? -10.875 -0.033 7.898 1 98.44 94 ALA A O 1
ATOM 667 N N . ALA A 1 95 ? -9.867 -2.01 7.672 1 98.38 95 ALA A N 1
ATOM 668 C CA . ALA A 1 95 ? -9.977 -2.354 9.086 1 98.38 95 ALA A CA 1
ATOM 669 C C . ALA A 1 95 ? -9.18 -1.38 9.953 1 98.38 95 ALA A C 1
ATOM 671 O O . ALA A 1 95 ? -9.648 -0.941 11 1 98.38 95 ALA A O 1
ATOM 672 N N . VAL A 1 96 ? -7.965 -1.067 9.523 1 98 96 VAL A N 1
ATOM 673 C CA . VAL A 1 96 ? -7.121 -0.112 10.234 1 98 96 VAL A CA 1
ATOM 674 C C . VAL A 1 96 ? -7.828 1.237 10.328 1 98 96 VAL A C 1
ATOM 676 O O . VAL A 1 96 ? -7.871 1.854 11.391 1 98 96 VAL A O 1
ATOM 679 N N . LEU A 1 97 ? -8.367 1.678 9.203 1 96.31 97 LEU A N 1
ATOM 680 C CA . LEU A 1 97 ? -9.078 2.955 9.172 1 96.31 97 LEU A CA 1
ATOM 681 C C . LEU A 1 97 ? -10.289 2.932 10.094 1 96.31 97 LEU A C 1
ATOM 683 O O . LEU A 1 97 ? -10.531 3.889 10.828 1 96.31 97 LEU A O 1
ATOM 687 N N . LEU A 1 98 ? -11.062 1.878 10.078 1 94.94 98 LEU A N 1
ATOM 688 C CA . LEU A 1 98 ? -12.266 1.726 10.891 1 94.94 98 LEU A CA 1
ATOM 689 C C . LEU A 1 98 ? -11.93 1.795 12.375 1 94.94 98 LEU A C 1
ATOM 691 O O . LEU A 1 98 ? -12.656 2.416 13.156 1 94.94 98 LEU A O 1
ATOM 695 N N . ILE A 1 99 ? -10.836 1.248 12.766 1 95.38 99 ILE A N 1
ATOM 696 C CA . ILE A 1 99 ? -10.438 1.149 14.164 1 95.38 99 ILE A CA 1
ATOM 697 C C . ILE A 1 99 ? -9.789 2.457 14.609 1 95.38 99 ILE A C 1
ATOM 699 O O . ILE A 1 99 ? -10.086 2.969 15.688 1 95.38 99 ILE A O 1
ATOM 703 N N . SER A 1 100 ? -8.953 3.068 13.781 1 94.06 100 SER A N 1
ATOM 704 C CA . SER A 1 100 ? -8.172 4.23 14.195 1 94.06 100 SER A CA 1
ATOM 705 C C . SER A 1 100 ? -8.969 5.52 14.031 1 94.06 100 SER A C 1
ATOM 707 O O . SER A 1 100 ? -8.711 6.508 14.719 1 94.06 100 SER A O 1
ATOM 709 N N . SER A 1 101 ? -9.914 5.504 13.102 1 93.06 101 SER A N 1
ATOM 710 C CA . SER A 1 101 ? -10.727 6.68 12.812 1 93.06 101 SER A CA 1
ATOM 711 C C . SER A 1 101 ? -12.195 6.312 12.641 1 93.06 101 SER A C 1
ATOM 713 O O . SER A 1 101 ? -12.742 6.414 11.539 1 93.06 101 SER A O 1
ATOM 715 N N . PRO A 1 102 ? -12.844 6.09 13.719 1 92.06 102 PRO A N 1
ATOM 716 C CA . PRO A 1 102 ? -14.234 5.637 13.648 1 92.06 102 PRO A CA 1
ATOM 717 C C . PRO A 1 102 ? -15.164 6.664 13 1 92.06 102 PRO A C 1
ATOM 719 O O . PRO A 1 102 ? -16.219 6.305 12.461 1 92.06 102 PRO A O 1
ATOM 722 N N . ASP A 1 103 ? -14.766 7.941 13.047 1 90.12 103 ASP A N 1
ATOM 723 C CA . ASP A 1 103 ? -15.555 8.984 12.406 1 90.12 103 ASP A CA 1
ATOM 724 C C . ASP A 1 103 ? -15.547 8.828 10.883 1 90.12 103 ASP A C 1
ATOM 726 O O . ASP A 1 103 ? -16.344 9.453 10.188 1 90.12 103 ASP A O 1
ATOM 730 N N . LYS A 1 104 ? -14.641 7.902 10.383 1 91.12 104 LYS A N 1
ATOM 731 C CA . LYS A 1 104 ? -14.555 7.629 8.953 1 91.12 104 LYS A CA 1
ATOM 732 C C . LYS A 1 104 ? -15.062 6.227 8.633 1 91.12 104 LYS A C 1
ATOM 734 O O . LYS A 1 104 ? -14.633 5.613 7.652 1 91.12 104 LYS A O 1
ATOM 739 N N . ALA A 1 105 ? -15.961 5.719 9.422 1 93.06 105 ALA A N 1
ATOM 740 C CA . ALA A 1 105 ? -16.453 4.348 9.312 1 93.06 105 ALA A CA 1
ATOM 741 C C . ALA A 1 105 ? -17.125 4.113 7.969 1 93.06 105 ALA A C 1
ATOM 743 O O . ALA A 1 105 ? -17 3.039 7.379 1 93.06 105 ALA A O 1
ATOM 744 N N . ARG A 1 106 ? -17.812 5.035 7.516 1 92.44 106 ARG A N 1
ATOM 745 C CA . ARG A 1 106 ? -18.5 4.875 6.242 1 92.44 106 ARG A CA 1
ATOM 746 C C . ARG A 1 106 ? -17.516 4.668 5.098 1 92.44 106 ARG A C 1
ATOM 748 O O . ARG A 1 106 ? -17.703 3.783 4.262 1 92.44 106 ARG A O 1
ATOM 755 N N . ALA A 1 107 ? -16.5 5.492 5.039 1 91.62 107 ALA A N 1
ATOM 756 C CA . ALA A 1 107 ? -15.461 5.363 4.02 1 91.62 107 ALA A CA 1
ATOM 757 C C . ALA A 1 107 ? -14.742 4.023 4.141 1 91.62 107 ALA A C 1
ATOM 759 O O . ALA A 1 107 ? -14.492 3.354 3.133 1 91.62 107 ALA A O 1
ATOM 760 N N . ALA A 1 108 ? -14.422 3.629 5.336 1 95.5 108 ALA A N 1
ATOM 761 C CA . ALA A 1 108 ? -13.734 2.365 5.598 1 95.5 108 ALA A CA 1
ATOM 762 C C . ALA A 1 108 ? -14.57 1.18 5.121 1 95.5 108 ALA A C 1
ATOM 764 O O . ALA A 1 108 ? -14.062 0.296 4.426 1 95.5 108 ALA A O 1
ATOM 765 N N . LEU A 1 109 ? -15.859 1.2 5.434 1 96.31 109 LEU A N 1
ATOM 766 C CA . LEU A 1 109 ? -16.734 0.093 5.074 1 96.31 109 LEU A CA 1
ATOM 767 C C . LEU A 1 109 ? -16.953 0.041 3.564 1 96.31 109 LEU A C 1
ATOM 769 O O . LEU A 1 109 ? -17.016 -1.042 2.979 1 96.31 109 LEU A O 1
ATOM 773 N N . THR A 1 110 ? -17.047 1.199 3.021 1 95.38 110 THR A N 1
ATOM 774 C CA . THR A 1 110 ? -17.25 1.273 1.579 1 95.38 110 THR A CA 1
ATOM 775 C C . THR A 1 110 ? -16.062 0.682 0.836 1 95.38 110 THR A C 1
ATOM 777 O O . THR A 1 110 ? -16.234 -0.125 -0.081 1 95.38 110 THR A O 1
ATOM 780 N N . GLN A 1 111 ? -14.883 0.996 1.306 1 96.31 111 GLN A N 1
ATOM 781 C CA . GLN A 1 111 ? -13.711 0.571 0.539 1 96.31 111 GLN A CA 1
ATOM 782 C C . GLN A 1 111 ? -13.312 -0.857 0.896 1 96.31 111 GLN A C 1
ATOM 784 O O . GLN A 1 111 ? -12.57 -1.504 0.15 1 96.31 111 GLN A O 1
ATOM 789 N N . GLY A 1 112 ? -13.812 -1.399 2.006 1 98.38 112 GLY A N 1
ATOM 790 C CA . GLY A 1 112 ? -13.359 -2.697 2.48 1 98.38 112 GLY A CA 1
ATOM 791 C C . GLY A 1 112 ? -14.297 -3.83 2.113 1 98.38 112 GLY A C 1
ATOM 792 O O . GLY A 1 112 ? -13.898 -4.996 2.092 1 98.38 112 GLY A O 1
ATOM 793 N N . THR A 1 113 ? -15.531 -3.504 1.771 1 98.56 113 THR A N 1
ATOM 794 C CA . THR A 1 113 ? -16.547 -4.531 1.599 1 98.56 113 THR A CA 1
ATOM 795 C C . THR A 1 113 ? -16.297 -5.336 0.328 1 98.56 113 THR A C 1
ATOM 797 O O . THR A 1 113 ? -16.25 -6.57 0.366 1 98.56 113 THR A O 1
ATOM 800 N N . LEU A 1 114 ? -16.125 -4.648 -0.775 1 98.69 114 LEU A N 1
ATOM 801 C CA . LEU A 1 114 ? -15.93 -5.348 -2.041 1 98.69 114 LEU A CA 1
ATOM 802 C C . LEU A 1 114 ? -14.688 -6.23 -1.987 1 98.69 114 LEU A C 1
ATOM 804 O O . LEU A 1 114 ? -14.75 -7.414 -2.334 1 98.69 114 LEU A O 1
ATOM 808 N N . PRO A 1 115 ? -13.57 -5.715 -1.542 1 98.88 115 PRO A N 1
ATOM 809 C CA . PRO A 1 115 ? -12.391 -6.586 -1.494 1 98.88 115 PRO A CA 1
ATOM 810 C C . PRO A 1 115 ? -12.547 -7.734 -0.5 1 98.88 115 PRO A C 1
ATOM 812 O O . PRO A 1 115 ? -12.016 -8.828 -0.723 1 98.88 115 PRO A O 1
ATOM 815 N N . LEU A 1 116 ? -13.227 -7.539 0.58 1 98.88 116 LEU A N 1
ATOM 816 C CA . LEU A 1 116 ? -13.461 -8.625 1.521 1 98.88 116 LEU A CA 1
ATOM 817 C C . LEU A 1 116 ? -14.227 -9.766 0.858 1 98.88 116 LEU A C 1
ATOM 819 O O . LEU A 1 116 ? -13.844 -10.93 0.976 1 98.88 116 LEU A O 1
ATOM 823 N N . LEU A 1 117 ? -15.258 -9.43 0.179 1 98.88 117 LEU A N 1
ATOM 824 C CA . LEU A 1 117 ? -16.047 -10.445 -0.507 1 98.88 117 LEU A CA 1
ATOM 825 C C . LEU A 1 117 ? -15.234 -11.125 -1.6 1 98.88 117 LEU A C 1
ATOM 827 O O . LEU A 1 117 ? -15.344 -12.336 -1.798 1 98.88 117 LEU A O 1
ATOM 831 N N . ALA A 1 118 ? -14.461 -10.32 -2.334 1 98.88 118 ALA A N 1
ATOM 832 C CA . ALA A 1 118 ? -13.602 -10.875 -3.377 1 98.88 118 ALA A CA 1
ATOM 833 C C . ALA A 1 118 ? -12.641 -11.914 -2.807 1 98.88 118 ALA A C 1
ATOM 835 O O . ALA A 1 118 ? -12.523 -13.016 -3.342 1 98.88 118 ALA A O 1
ATOM 836 N N . VAL A 1 119 ? -12 -11.609 -1.704 1 98.88 119 VAL A N 1
ATOM 837 C CA . VAL A 1 119 ? -11.016 -12.484 -1.077 1 98.88 119 VAL A CA 1
ATOM 838 C C . VAL A 1 119 ? -11.703 -13.758 -0.573 1 98.88 119 VAL A C 1
ATOM 840 O O . VAL A 1 119 ? -11.188 -14.859 -0.76 1 98.88 119 VAL A O 1
ATOM 843 N N . LEU A 1 120 ? -12.82 -13.602 0.027 1 98.81 120 LEU A N 1
ATOM 844 C CA . LEU A 1 120 ? -13.539 -14.75 0.569 1 98.81 120 LEU A CA 1
ATOM 845 C C . LEU A 1 120 ? -13.969 -15.695 -0.546 1 98.81 120 LEU A C 1
ATOM 847 O O . LEU A 1 120 ? -13.758 -16.906 -0.453 1 98.81 120 LEU A O 1
ATOM 851 N N . LEU A 1 121 ? -14.586 -15.203 -1.595 1 98.81 121 LEU A N 1
ATOM 852 C CA . LEU A 1 121 ? -15.078 -16.031 -2.689 1 98.81 121 LEU A CA 1
ATOM 853 C C . LEU A 1 121 ? -13.922 -16.688 -3.436 1 98.81 121 LEU A C 1
ATOM 855 O O . LEU A 1 121 ? -14.023 -17.844 -3.848 1 98.81 121 LEU A O 1
ATOM 859 N N . LEU A 1 122 ? -12.852 -15.93 -3.645 1 98.69 122 LEU A N 1
ATOM 860 C CA . LEU A 1 122 ? -11.695 -16.516 -4.305 1 98.69 122 LEU A CA 1
ATOM 861 C C . LEU A 1 122 ? -11.117 -17.656 -3.479 1 98.69 122 LEU A C 1
ATOM 863 O O . LEU A 1 122 ? -10.805 -18.719 -4.016 1 98.69 122 LEU A O 1
ATOM 867 N N . ALA A 1 123 ? -10.977 -17.438 -2.17 1 98.44 123 ALA A N 1
ATOM 868 C CA . ALA A 1 123 ? -10.453 -18.469 -1.283 1 98.44 123 ALA A CA 1
ATOM 869 C C . ALA A 1 123 ? -11.336 -19.719 -1.305 1 98.44 123 ALA A C 1
ATOM 871 O O . ALA A 1 123 ? -10.836 -20.844 -1.39 1 98.44 123 ALA A O 1
ATOM 872 N N . LEU A 1 124 ? -12.625 -19.5 -1.245 1 97.88 124 LEU A N 1
ATOM 873 C CA . LEU A 1 124 ? -13.57 -20.609 -1.273 1 97.88 124 LEU A CA 1
ATOM 874 C C . LEU A 1 124 ? -13.516 -21.344 -2.609 1 97.88 124 LEU A C 1
ATOM 876 O O . LEU A 1 124 ? -13.57 -22.562 -2.65 1 97.88 124 LEU A O 1
ATOM 880 N N . GLY A 1 125 ? -13.43 -20.609 -3.674 1 97.44 125 GLY A N 1
ATOM 881 C CA . GLY A 1 125 ? -13.367 -21.203 -5.004 1 97.44 125 GLY A CA 1
ATOM 882 C C . GLY A 1 125 ? -12.117 -22.016 -5.234 1 97.44 125 GLY A C 1
ATOM 883 O O . GLY A 1 125 ? -12.156 -23.062 -5.887 1 97.44 125 GLY A O 1
ATOM 884 N N . LEU A 1 126 ? -11 -21.562 -4.668 1 96.31 126 LEU A N 1
ATOM 885 C CA . LEU A 1 126 ? -9.734 -22.266 -4.855 1 96.31 126 LEU A CA 1
ATOM 886 C C . LEU A 1 126 ? -9.656 -23.5 -3.959 1 96.31 126 LEU A C 1
ATOM 888 O O . LEU A 1 126 ? -8.875 -24.406 -4.219 1 96.31 126 LEU A O 1
ATOM 892 N N . ALA A 1 127 ? -10.406 -23.531 -2.828 1 93.56 127 ALA A N 1
ATOM 893 C CA . ALA A 1 127 ? -10.398 -24.641 -1.874 1 93.56 127 ALA A CA 1
ATOM 894 C C . ALA A 1 127 ? -11.312 -25.766 -2.334 1 93.56 127 ALA A C 1
ATOM 896 O O . ALA A 1 127 ? -11.188 -26.906 -1.868 1 93.56 127 ALA A O 1
ATOM 897 N N . LEU A 1 128 ? -12.258 -25.547 -3.152 1 87.06 128 LEU A N 1
ATOM 898 C CA . LEU A 1 128 ? -13.219 -26.531 -3.617 1 87.06 128 LEU A CA 1
ATOM 899 C C . LEU A 1 128 ? -12.82 -27.078 -4.984 1 87.06 128 LEU A C 1
ATOM 901 O O . LEU A 1 128 ? -13.008 -28.266 -5.266 1 87.06 128 LEU A O 1
ATOM 905 N N . MET B 1 1 ? 22.219 -14.273 -8.602 1 95.81 1 MET B N 1
ATOM 906 C CA . MET B 1 1 ? 21.453 -13.055 -8.812 1 95.81 1 MET B CA 1
ATOM 907 C C . MET B 1 1 ? 20.109 -13.133 -8.102 1 95.81 1 MET B C 1
ATOM 909 O O . MET B 1 1 ? 19.719 -12.211 -7.375 1 95.81 1 MET B O 1
ATOM 913 N N . VAL B 1 2 ? 19.5 -14.289 -8.133 1 97.62 2 VAL B N 1
ATOM 914 C CA . VAL B 1 2 ? 18.203 -14.453 -7.48 1 97.62 2 VAL B CA 1
ATOM 915 C C . VAL B 1 2 ? 18.375 -14.406 -5.965 1 97.62 2 VAL B C 1
ATOM 917 O O . VAL B 1 2 ? 17.688 -13.656 -5.273 1 97.62 2 VAL B O 1
ATOM 920 N N . THR B 1 3 ? 19.359 -15.164 -5.48 1 98.06 3 THR B N 1
ATOM 921 C CA . THR B 1 3 ? 19.594 -15.188 -4.043 1 98.06 3 THR B CA 1
ATOM 922 C C . THR B 1 3 ? 19.953 -13.797 -3.523 1 98.06 3 THR B C 1
ATOM 924 O O . THR B 1 3 ? 19.422 -13.359 -2.496 1 98.06 3 THR B O 1
ATOM 927 N N . ALA B 1 4 ? 20.812 -13.07 -4.172 1 98.44 4 ALA B N 1
ATOM 928 C CA . ALA B 1 4 ? 21.188 -11.719 -3.783 1 98.44 4 ALA B CA 1
ATOM 929 C C . ALA B 1 4 ? 19.984 -10.789 -3.785 1 98.44 4 ALA B C 1
ATOM 931 O O . ALA B 1 4 ? 19.828 -9.961 -2.885 1 98.44 4 ALA B O 1
ATOM 932 N N . GLY B 1 5 ? 19.156 -10.914 -4.867 1 98.75 5 GLY B N 1
ATOM 933 C CA . GLY B 1 5 ? 17.938 -10.117 -4.926 1 98.75 5 GLY B CA 1
ATOM 934 C C . GLY B 1 5 ? 17 -10.367 -3.754 1 98.75 5 GLY B C 1
ATOM 935 O O . GLY B 1 5 ? 16.453 -9.422 -3.186 1 98.75 5 GLY B O 1
ATOM 936 N N . LEU B 1 6 ? 16.891 -11.633 -3.363 1 98.88 6 LEU B N 1
ATOM 937 C CA . LEU B 1 6 ? 15.992 -11.977 -2.268 1 98.88 6 LEU B CA 1
ATOM 938 C C . LEU B 1 6 ? 16.547 -11.492 -0.933 1 98.88 6 LEU B C 1
ATOM 940 O O . LEU B 1 6 ? 15.789 -11.109 -0.043 1 98.88 6 LEU B O 1
ATOM 944 N N . VAL B 1 7 ? 17.828 -11.531 -0.765 1 98.88 7 VAL B N 1
ATOM 945 C CA . VAL B 1 7 ? 18.453 -11.031 0.458 1 98.88 7 VAL B CA 1
ATOM 946 C C . VAL B 1 7 ? 18.188 -9.531 0.585 1 98.88 7 VAL B C 1
ATOM 948 O O . VAL B 1 7 ? 17.828 -9.047 1.658 1 98.88 7 VAL B O 1
ATOM 951 N N . LEU B 1 8 ? 18.375 -8.766 -0.506 1 98.94 8 LEU B N 1
ATOM 952 C CA . LEU B 1 8 ? 18.109 -7.332 -0.498 1 98.94 8 LEU B CA 1
ATOM 953 C C . LEU B 1 8 ? 16.641 -7.051 -0.264 1 98.94 8 LEU B C 1
ATOM 955 O O . LEU B 1 8 ? 16.281 -6.078 0.402 1 98.94 8 LEU B O 1
ATOM 959 N N . ALA B 1 9 ? 15.797 -7.91 -0.854 1 98.94 9 ALA B N 1
ATOM 960 C CA . ALA B 1 9 ? 14.359 -7.777 -0.602 1 98.94 9 ALA B CA 1
ATOM 961 C C . ALA B 1 9 ? 14.047 -7.961 0.88 1 98.94 9 ALA B C 1
ATOM 963 O O . ALA B 1 9 ? 13.164 -7.289 1.421 1 98.94 9 ALA B O 1
ATOM 964 N N . ALA B 1 10 ? 14.719 -8.883 1.544 1 98.94 10 ALA B N 1
ATOM 965 C CA . ALA B 1 10 ? 14.523 -9.094 2.977 1 98.94 10 ALA B CA 1
ATOM 966 C C . ALA B 1 10 ? 14.914 -7.855 3.771 1 98.94 10 ALA B C 1
ATOM 968 O O . ALA B 1 10 ? 14.227 -7.469 4.715 1 98.94 10 ALA B O 1
ATOM 969 N N . PHE B 1 11 ? 15.992 -7.23 3.41 1 98.94 11 PHE B N 1
ATOM 970 C CA . PHE B 1 11 ? 16.422 -6.004 4.07 1 98.94 11 PHE B CA 1
ATOM 971 C C . PHE B 1 11 ? 15.414 -4.879 3.814 1 98.94 11 PHE B C 1
ATOM 973 O O . PHE B 1 11 ? 15.125 -4.082 4.711 1 98.94 11 PHE B O 1
ATOM 980 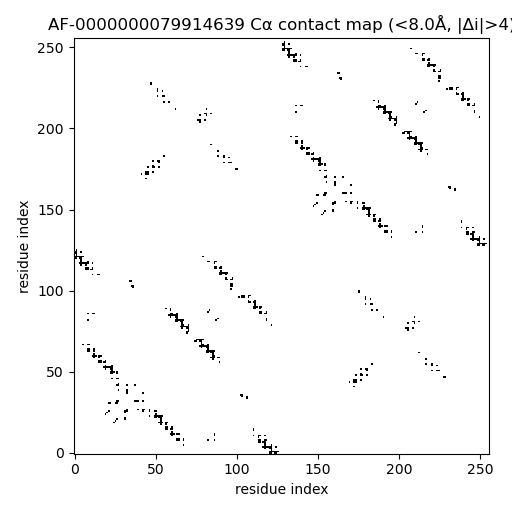N N . ALA B 1 12 ? 14.938 -4.777 2.553 1 98.94 12 ALA B N 1
ATOM 981 C CA . ALA B 1 12 ? 13.914 -3.789 2.229 1 98.94 12 ALA B CA 1
ATOM 982 C C . ALA B 1 12 ? 12.664 -3.996 3.074 1 98.94 12 ALA B C 1
ATOM 984 O O . ALA B 1 12 ? 12.07 -3.033 3.561 1 98.94 12 ALA B O 1
ATOM 985 N N . SER B 1 13 ? 12.305 -5.254 3.205 1 98.94 13 SER B N 1
ATOM 986 C CA . SER B 1 13 ? 11.156 -5.586 4.043 1 98.94 13 SER B CA 1
ATOM 987 C C . SER B 1 13 ? 11.375 -5.145 5.484 1 98.94 13 SER B C 1
ATOM 989 O O . SER B 1 13 ? 10.5 -4.516 6.086 1 98.94 13 SER B O 1
ATOM 991 N N . ALA B 1 14 ? 12.492 -5.445 6.055 1 98.88 14 ALA B N 1
ATOM 992 C CA . ALA B 1 14 ? 12.812 -5.051 7.426 1 98.88 14 ALA B CA 1
ATOM 993 C C . ALA B 1 14 ? 12.797 -3.533 7.574 1 98.88 14 ALA B C 1
ATOM 995 O O . ALA B 1 14 ? 12.305 -3.008 8.578 1 98.88 14 ALA B O 1
ATOM 996 N N . LEU B 1 15 ? 13.336 -2.828 6.625 1 98.75 15 LEU B N 1
ATOM 997 C CA . LEU B 1 15 ? 13.336 -1.37 6.641 1 98.75 15 LEU B CA 1
ATOM 998 C C . LEU B 1 15 ? 11.914 -0.83 6.637 1 98.75 15 LEU B C 1
ATOM 1000 O O . LEU B 1 15 ? 11.609 0.139 7.34 1 98.75 15 LEU B O 1
ATOM 1004 N N . HIS B 1 16 ? 11.047 -1.433 5.891 1 98.88 16 HIS B N 1
ATOM 1005 C CA . HIS B 1 16 ? 9.68 -0.944 5.805 1 98.88 16 HIS B CA 1
ATOM 1006 C C . HIS B 1 16 ? 8.883 -1.303 7.059 1 98.88 16 HIS B C 1
ATOM 1008 O O . HIS B 1 16 ? 7.922 -0.618 7.406 1 98.88 16 HIS B O 1
ATOM 1014 N N . VAL B 1 17 ? 9.258 -2.359 7.781 1 98.88 17 VAL B N 1
ATOM 1015 C CA . VAL B 1 17 ? 8.703 -2.58 9.109 1 98.88 17 VAL B CA 1
ATOM 1016 C C . VAL B 1 17 ? 9.148 -1.461 10.047 1 98.88 17 VAL B C 1
ATOM 1018 O O . VAL B 1 17 ? 8.359 -0.957 10.852 1 98.88 17 VAL B O 1
ATOM 1021 N N . TYR B 1 18 ? 10.414 -1.047 9.953 1 98.69 18 TYR B N 1
ATOM 1022 C CA . TYR B 1 18 ? 10.914 0.066 10.758 1 98.69 18 TYR B CA 1
ATOM 1023 C C . TYR B 1 18 ? 10.172 1.354 10.422 1 98.69 18 TYR B C 1
ATOM 1025 O O . TYR B 1 18 ? 9.797 2.111 11.32 1 98.69 18 TYR B O 1
ATOM 1033 N N . ILE B 1 19 ? 9.93 1.621 9.18 1 98.19 19 ILE B N 1
ATOM 1034 C CA . ILE B 1 19 ? 9.203 2.807 8.742 1 98.19 19 ILE B CA 1
ATOM 1035 C C . ILE B 1 19 ? 7.773 2.764 9.281 1 98.19 19 ILE B C 1
ATOM 1037 O O . ILE B 1 19 ? 7.223 3.793 9.672 1 98.19 19 ILE B O 1
ATOM 1041 N N . PHE B 1 20 ? 7.203 1.594 9.312 1 98.81 20 PHE B N 1
ATOM 1042 C CA . PHE B 1 20 ? 5.898 1.426 9.953 1 98.81 20 PHE B CA 1
ATOM 1043 C C . PHE B 1 20 ? 5.938 1.899 11.398 1 98.81 20 PHE B C 1
ATOM 1045 O O . PHE B 1 20 ? 5.039 2.615 11.844 1 98.81 20 PHE B O 1
ATOM 1052 N N . VAL B 1 21 ? 6.945 1.484 12.141 1 98.75 21 VAL B N 1
ATOM 1053 C CA . VAL B 1 21 ? 7.062 1.888 13.531 1 98.75 21 VAL B CA 1
ATOM 1054 C C . VAL B 1 21 ? 7.199 3.406 13.625 1 98.75 21 VAL B C 1
ATOM 1056 O O . VAL B 1 21 ? 6.535 4.047 14.445 1 98.75 21 VAL B O 1
ATOM 1059 N N . LEU B 1 22 ? 7.953 4.074 12.773 1 98.06 22 LEU B N 1
ATOM 1060 C CA . LEU B 1 22 ? 8.148 5.52 12.789 1 98.06 22 LEU B CA 1
ATOM 1061 C C . LEU B 1 22 ? 6.844 6.246 12.477 1 98.06 22 LEU B C 1
ATOM 1063 O O . LEU B 1 22 ? 6.496 7.219 13.148 1 98.06 22 LEU B O 1
ATOM 1067 N N . GLU B 1 23 ? 6.125 5.746 11.547 1 98 23 GLU B N 1
ATOM 1068 C CA . GLU B 1 23 ? 4.938 6.445 11.062 1 98 23 GLU B CA 1
ATOM 1069 C C . GLU B 1 23 ? 3.73 6.172 11.953 1 98 23 GLU B C 1
ATOM 1071 O O . GLU B 1 23 ? 2.969 7.086 12.281 1 98 23 GLU B O 1
ATOM 1076 N N . SER B 1 24 ? 3.59 4.918 12.406 1 98.5 24 SER B N 1
ATOM 1077 C CA . SER B 1 24 ? 2.355 4.543 13.086 1 98.5 24 SER B CA 1
ATOM 1078 C C . SER B 1 24 ? 2.514 4.629 14.602 1 98.5 24 SER B C 1
ATOM 1080 O O . SER B 1 24 ? 1.523 4.727 15.328 1 98.5 24 SER B O 1
ATOM 1082 N N . VAL B 1 25 ? 3.738 4.602 15.102 1 98.25 25 VAL B N 1
ATOM 1083 C CA . VAL B 1 25 ? 3.924 4.543 16.547 1 98.25 25 VAL B CA 1
ATOM 1084 C C . VAL B 1 25 ? 4.672 5.785 17.016 1 98.25 25 VAL B C 1
ATOM 1086 O O . VAL B 1 25 ? 4.328 6.375 18.047 1 98.25 25 VAL B O 1
ATOM 1089 N N . LEU B 1 26 ? 5.629 6.32 16.281 1 98.38 26 LEU B N 1
ATOM 1090 C CA . LEU B 1 26 ? 6.551 7.332 16.781 1 98.38 26 LEU B CA 1
ATOM 1091 C C . LEU B 1 26 ? 6.469 8.602 15.938 1 98.38 26 LEU B C 1
ATOM 1093 O O . LEU B 1 26 ? 7.422 9.383 15.891 1 98.38 26 LEU B O 1
ATOM 1097 N N . TRP B 1 27 ? 5.438 8.797 15.297 1 97.38 27 TRP B N 1
ATOM 1098 C CA . TRP B 1 27 ? 5.32 9.852 14.305 1 97.38 27 TRP B CA 1
ATOM 1099 C C . TRP B 1 27 ? 5.633 11.211 14.914 1 97.38 27 TRP B C 1
ATOM 1101 O O . TRP B 1 27 ? 6.27 12.055 14.273 1 97.38 27 TRP B O 1
ATOM 1111 N N . THR B 1 28 ? 5.23 11.43 16.203 1 97.81 28 THR B N 1
ATOM 1112 C CA . THR B 1 28 ? 5.371 12.758 16.797 1 97.81 28 THR B CA 1
ATOM 1113 C C . THR B 1 28 ? 6.652 12.844 17.625 1 97.81 28 THR B C 1
ATOM 1115 O O . THR B 1 28 ? 6.969 13.906 18.172 1 97.81 28 THR B O 1
ATOM 1118 N N . ALA B 1 29 ? 7.344 11.797 17.672 1 97.94 29 ALA B N 1
ATOM 1119 C CA . ALA B 1 29 ? 8.602 11.82 18.406 1 97.94 29 ALA B CA 1
ATOM 1120 C C . ALA B 1 29 ? 9.633 12.703 17.719 1 97.94 29 ALA B C 1
ATOM 1122 O O . ALA B 1 29 ? 9.688 12.75 16.484 1 97.94 29 ALA B O 1
ATOM 1123 N N . PRO B 1 30 ? 10.516 13.445 18.484 1 96.81 30 PRO B N 1
ATOM 1124 C CA . PRO B 1 30 ? 11.484 14.375 17.906 1 96.81 30 PRO B CA 1
ATOM 1125 C C . PRO B 1 30 ? 12.398 13.719 16.875 1 96.81 30 PRO B C 1
ATOM 1127 O O . PRO B 1 30 ? 12.695 14.312 15.836 1 96.81 30 PRO B O 1
ATOM 1130 N N . ARG B 1 31 ? 12.82 12.57 17.125 1 95.62 31 ARG B N 1
ATOM 1131 C CA . ARG B 1 31 ? 13.727 11.898 16.203 1 95.62 31 ARG B CA 1
ATOM 1132 C C . ARG B 1 31 ? 13.031 11.594 14.883 1 95.62 31 ARG B C 1
ATOM 1134 O O . ARG B 1 31 ? 13.625 11.727 13.812 1 95.62 31 ARG B O 1
ATOM 1141 N N . THR B 1 32 ? 11.781 11.086 14.922 1 96.19 32 THR B N 1
ATOM 1142 C CA . THR B 1 32 ? 11.016 10.812 13.711 1 96.19 32 THR B CA 1
ATOM 1143 C C . THR B 1 32 ? 10.75 12.094 12.938 1 96.19 32 THR B C 1
ATOM 1145 O O . THR B 1 32 ? 10.891 12.125 11.711 1 96.19 32 THR B O 1
ATOM 1148 N N . ARG B 1 33 ? 10.422 13.133 13.656 1 94.62 33 ARG B N 1
ATOM 1149 C CA . ARG B 1 33 ? 10.203 14.43 13.016 1 94.62 33 ARG B CA 1
ATOM 1150 C C . ARG B 1 33 ? 11.469 14.914 12.312 1 94.62 33 ARG B C 1
ATOM 1152 O O . ARG B 1 33 ? 11.391 15.516 11.242 1 94.62 33 ARG B O 1
ATOM 1159 N N . ALA B 1 34 ? 12.578 14.672 12.891 1 91.94 34 ALA B N 1
ATOM 1160 C CA . ALA B 1 34 ? 13.852 15.055 12.273 1 91.94 34 ALA B CA 1
ATOM 1161 C C . ALA B 1 34 ? 14.094 14.266 10.992 1 91.94 34 ALA B C 1
ATOM 1163 O O . ALA B 1 34 ? 14.625 14.805 10.016 1 91.94 34 ALA B O 1
ATOM 1164 N N . THR B 1 35 ? 13.719 13.023 10.961 1 89.62 35 THR B N 1
ATOM 1165 C CA . THR B 1 35 ? 13.891 12.141 9.82 1 89.62 35 THR B CA 1
ATOM 1166 C C . THR B 1 35 ? 13.016 12.594 8.648 1 89.62 35 THR B C 1
ATOM 1168 O O . THR B 1 35 ? 13.461 12.578 7.496 1 89.62 35 THR B O 1
ATOM 1171 N N . PHE B 1 36 ? 11.844 13.078 8.961 1 91.19 36 PHE B N 1
ATOM 1172 C CA . PHE B 1 36 ? 10.891 13.383 7.906 1 91.19 36 PHE B CA 1
ATOM 1173 C C . PHE B 1 36 ? 10.797 14.891 7.68 1 91.19 36 PHE B C 1
ATOM 1175 O O . PHE B 1 36 ? 10.094 15.352 6.777 1 91.19 36 PHE B O 1
ATOM 1182 N N . GLY B 1 37 ? 11.469 15.656 8.516 1 90 37 GLY B N 1
ATOM 1183 C CA . GLY B 1 37 ? 11.523 17.094 8.336 1 90 37 GLY B CA 1
ATOM 1184 C C . GLY B 1 37 ? 10.211 17.781 8.633 1 90 37 GLY B C 1
ATOM 1185 O O . GLY B 1 37 ? 9.766 18.656 7.867 1 90 37 GLY B O 1
ATOM 1186 N N . THR B 1 38 ? 9.555 17.406 9.695 1 91.81 38 THR B N 1
ATOM 1187 C CA . THR B 1 38 ? 8.273 18 10.055 1 91.81 38 THR B CA 1
ATOM 1188 C C . THR B 1 38 ? 8.375 18.766 11.367 1 91.81 38 THR B C 1
ATOM 1190 O O . THR B 1 38 ? 9.258 18.484 12.188 1 91.81 38 THR B O 1
ATOM 1193 N N . THR B 1 39 ? 7.547 19.797 11.5 1 94.62 39 THR B N 1
ATOM 1194 C CA . THR B 1 39 ? 7.41 20.484 12.781 1 94.62 39 THR B CA 1
ATOM 1195 C C . THR B 1 39 ? 6.512 19.688 13.727 1 94.62 39 THR B C 1
ATOM 1197 O O . THR B 1 39 ? 5.844 18.734 13.312 1 94.62 39 THR B O 1
ATOM 1200 N N . ALA B 1 40 ? 6.43 20.094 14.977 1 96.19 40 ALA B N 1
ATOM 1201 C CA . ALA B 1 40 ? 5.555 19.453 15.945 1 96.19 40 ALA B CA 1
ATOM 1202 C C . ALA B 1 40 ? 4.09 19.594 15.547 1 96.19 40 ALA B C 1
ATOM 1204 O O . ALA B 1 40 ? 3.309 18.641 15.672 1 96.19 40 ALA B O 1
ATOM 1205 N N . ASP B 1 41 ? 3.74 20.75 15.102 1 95.06 41 ASP B N 1
ATOM 1206 C CA . ASP B 1 41 ? 2.365 21 14.695 1 95.06 41 ASP B CA 1
ATOM 1207 C C . ASP B 1 41 ? 1.988 20.172 13.477 1 95.06 41 ASP B C 1
ATOM 1209 O O . ASP B 1 41 ? 0.893 19.609 13.414 1 95.06 41 ASP B O 1
ATOM 1213 N N . ASP B 1 42 ? 2.873 20.062 12.516 1 94.25 42 ASP B N 1
ATOM 1214 C CA . ASP B 1 42 ? 2.641 19.25 11.328 1 94.25 42 ASP B CA 1
ATOM 1215 C C . ASP B 1 42 ? 2.434 17.781 11.695 1 94.25 42 ASP B C 1
ATOM 1217 O O . ASP B 1 42 ? 1.53 17.125 11.172 1 94.25 42 ASP B O 1
ATOM 1221 N N . ALA B 1 43 ? 3.326 17.344 12.547 1 96.12 43 ALA B N 1
ATOM 1222 C CA . ALA B 1 43 ? 3.262 15.938 12.953 1 96.12 43 ALA B CA 1
ATOM 1223 C C . ALA B 1 43 ? 1.952 15.641 13.68 1 96.12 43 ALA B C 1
ATOM 1225 O O . ALA B 1 43 ? 1.332 14.602 13.445 1 96.12 43 ALA B O 1
ATOM 1226 N N . ALA B 1 44 ? 1.552 16.531 14.531 1 95.94 44 ALA B N 1
ATOM 1227 C CA . ALA B 1 44 ? 0.3 16.359 15.258 1 95.94 44 ALA B CA 1
ATOM 1228 C C . ALA B 1 44 ? -0.895 16.359 14.312 1 95.94 44 ALA B C 1
ATOM 1230 O O . ALA B 1 44 ? -1.811 15.547 14.453 1 95.94 44 ALA B O 1
ATOM 1231 N N . ALA B 1 45 ? -0.871 17.188 13.344 1 93.94 45 ALA B N 1
ATOM 1232 C CA . ALA B 1 45 ? -1.983 17.375 12.414 1 93.94 45 ALA B CA 1
ATOM 1233 C C . ALA B 1 45 ? -2.092 16.188 11.461 1 93.94 45 ALA B C 1
ATOM 1235 O O . ALA B 1 45 ? -3.172 15.898 10.938 1 93.94 45 ALA B O 1
ATOM 1236 N N . THR B 1 46 ? -1.022 15.5 11.266 1 95.94 46 THR B N 1
ATOM 1237 C CA . THR B 1 46 ? -1.005 14.477 10.227 1 95.94 46 THR B CA 1
ATOM 1238 C C . THR B 1 46 ? -0.906 13.086 10.852 1 95.94 46 THR B C 1
ATOM 1240 O O . THR B 1 46 ? -0.698 12.094 10.141 1 95.94 46 THR B O 1
ATOM 1243 N N . LYS B 1 47 ? -1.018 13.008 12.117 1 96.25 47 LYS B N 1
ATOM 1244 C CA . LYS B 1 47 ? -0.764 11.773 12.852 1 96.25 47 LYS B CA 1
ATOM 1245 C C . LYS B 1 47 ? -1.676 10.648 12.367 1 96.25 47 LYS B C 1
ATOM 1247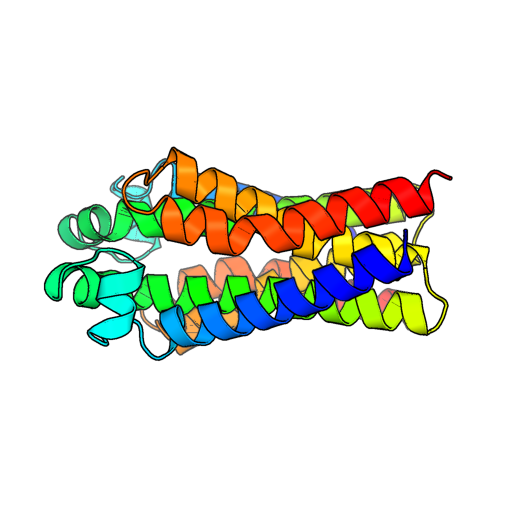 O O . LYS B 1 47 ? -1.237 9.508 12.227 1 96.25 47 LYS B O 1
ATOM 1252 N N . GLU B 1 48 ? -2.859 10.953 12.086 1 94.44 48 GLU B N 1
ATOM 1253 C CA . GLU B 1 48 ? -3.814 9.93 11.688 1 94.44 48 GLU B CA 1
ATOM 1254 C C . GLU B 1 48 ? -3.469 9.359 10.312 1 94.44 48 GLU B C 1
ATOM 1256 O O . GLU B 1 48 ? -3.484 8.148 10.109 1 94.44 48 GLU B O 1
ATOM 1261 N N . LEU B 1 49 ? -3.184 10.195 9.359 1 95.62 49 LEU B N 1
ATOM 1262 C CA . LEU B 1 49 ? -2.83 9.727 8.023 1 95.62 49 LEU B CA 1
ATOM 1263 C C . LEU B 1 49 ? -1.488 9 8.039 1 95.62 49 LEU B C 1
ATOM 1265 O O . LEU B 1 49 ? -1.284 8.047 7.289 1 95.62 49 LEU B O 1
ATOM 1269 N N . ALA B 1 50 ? -0.614 9.539 8.891 1 97.06 50 ALA B N 1
ATOM 1270 C CA . ALA B 1 50 ? 0.669 8.859 9.039 1 97.06 50 ALA B CA 1
ATOM 1271 C C . ALA B 1 50 ? 0.479 7.438 9.578 1 97.06 50 ALA B C 1
ATOM 1273 O O . ALA B 1 50 ? 1.169 6.512 9.148 1 97.06 50 ALA B O 1
ATOM 1274 N N . PHE B 1 51 ? -0.412 7.293 10.523 1 98.06 51 PHE B N 1
ATOM 1275 C CA . PHE B 1 51 ? -0.724 5.984 11.086 1 98.06 51 PHE B CA 1
ATOM 1276 C C . PHE B 1 51 ? -1.132 5.008 9.992 1 98.06 51 PHE B C 1
ATOM 1278 O O . PHE B 1 51 ? -0.62 3.889 9.922 1 98.06 51 PHE B O 1
ATOM 1285 N N . ASN B 1 52 ? -1.997 5.445 9.07 1 97.56 52 ASN B N 1
ATOM 1286 C CA . ASN B 1 52 ? -2.447 4.617 7.957 1 97.56 52 ASN B CA 1
ATOM 1287 C C . ASN B 1 52 ? -1.309 4.316 6.984 1 97.56 52 ASN B C 1
ATOM 1289 O O . ASN B 1 52 ? -1.158 3.184 6.527 1 97.56 52 ASN B O 1
ATOM 1293 N N . GLN B 1 53 ? -0.593 5.316 6.676 1 97.69 53 GLN B N 1
ATOM 1294 C CA . GLN B 1 53 ? 0.538 5.16 5.766 1 97.69 53 GLN B CA 1
ATOM 1295 C C . GLN B 1 53 ? 1.521 4.113 6.289 1 97.69 53 GLN B C 1
ATOM 1297 O O . GLN B 1 53 ? 2.09 3.346 5.512 1 97.69 53 GLN B O 1
ATOM 1302 N N . GLY B 1 54 ? 1.786 4.203 7.574 1 98.5 54 GLY B N 1
ATOM 1303 C CA . GLY B 1 54 ? 2.633 3.189 8.18 1 98.5 54 GLY B CA 1
ATOM 1304 C C . GLY B 1 54 ? 2.145 1.776 7.926 1 98.5 54 GLY B C 1
ATOM 1305 O O . GLY B 1 54 ? 2.938 0.892 7.598 1 98.5 54 GLY B O 1
ATOM 1306 N N . PHE B 1 55 ? 0.904 1.55 8.062 1 98.75 55 PHE B N 1
ATOM 1307 C CA . PHE B 1 55 ? 0.366 0.213 7.84 1 98.75 55 PHE B CA 1
ATOM 1308 C C . PHE B 1 55 ? 0.496 -0.188 6.375 1 98.75 55 PHE B C 1
ATOM 1310 O O . PHE B 1 55 ? 0.717 -1.36 6.062 1 98.75 55 PHE B O 1
ATOM 1317 N N . TYR B 1 56 ? 0.344 0.729 5.418 1 98.69 56 TYR B N 1
ATOM 1318 C CA . TYR B 1 56 ? 0.615 0.408 4.02 1 98.69 56 TYR B CA 1
ATOM 1319 C C . TYR B 1 56 ? 2.039 -0.109 3.846 1 98.69 56 TYR B C 1
ATOM 1321 O O . TYR B 1 56 ? 2.266 -1.092 3.137 1 98.69 56 TYR B O 1
ATOM 1329 N N . ASN B 1 57 ? 2.988 0.574 4.492 1 98.81 57 ASN B N 1
ATOM 1330 C CA . ASN B 1 57 ? 4.371 0.111 4.434 1 98.81 57 ASN B CA 1
ATOM 1331 C C . ASN B 1 57 ? 4.52 -1.29 5.02 1 98.81 57 ASN B C 1
ATOM 1333 O O . ASN B 1 57 ? 5.277 -2.109 4.5 1 98.81 57 ASN B O 1
ATOM 1337 N N . LEU B 1 58 ? 3.82 -1.535 6.094 1 98.88 58 LEU B N 1
ATOM 1338 C CA . LEU B 1 58 ? 3.848 -2.863 6.695 1 98.88 58 LEU B CA 1
ATOM 1339 C C . LEU B 1 58 ? 3.297 -3.91 5.73 1 98.88 58 LEU B C 1
ATOM 1341 O O . LEU B 1 58 ? 3.836 -5.012 5.633 1 98.88 58 LEU B O 1
ATOM 1345 N N . PHE B 1 59 ? 2.221 -3.596 5.07 1 98.94 59 PHE B N 1
ATOM 1346 C CA . PHE B 1 59 ? 1.641 -4.523 4.105 1 98.94 59 PHE B CA 1
ATOM 1347 C C . PHE B 1 59 ? 2.639 -4.848 3.002 1 98.94 59 PHE B C 1
ATOM 1349 O O . PHE B 1 59 ? 2.797 -6.012 2.625 1 98.94 59 PHE B O 1
ATOM 1356 N N . LEU B 1 60 ? 3.289 -3.832 2.473 1 98.94 60 LEU B N 1
ATOM 1357 C CA . LEU B 1 60 ? 4.285 -4.059 1.43 1 98.94 60 LEU B CA 1
ATOM 1358 C C . LEU B 1 60 ? 5.406 -4.961 1.937 1 98.94 60 LEU B C 1
ATOM 1360 O O . LEU B 1 60 ? 5.887 -5.832 1.207 1 98.94 60 LEU B O 1
ATOM 1364 N N . ALA B 1 61 ? 5.82 -4.73 3.16 1 98.94 61 ALA B N 1
ATOM 1365 C CA . ALA B 1 61 ? 6.859 -5.551 3.773 1 98.94 61 ALA B CA 1
ATOM 1366 C C . ALA B 1 61 ? 6.418 -7.012 3.875 1 98.94 61 ALA B C 1
ATOM 1368 O O . ALA B 1 61 ? 7.18 -7.922 3.537 1 98.94 61 ALA B O 1
ATOM 1369 N N . ILE B 1 62 ? 5.223 -7.219 4.312 1 98.94 62 ILE B N 1
ATOM 1370 C CA . ILE B 1 62 ? 4.699 -8.562 4.512 1 98.94 62 ILE B CA 1
ATOM 1371 C C . ILE B 1 62 ? 4.559 -9.273 3.166 1 98.94 62 ILE B C 1
ATOM 1373 O O . ILE B 1 62 ? 4.949 -10.43 3.021 1 98.94 62 ILE B O 1
ATOM 1377 N N . VAL B 1 63 ? 4.012 -8.602 2.188 1 98.94 63 VAL B N 1
ATOM 1378 C CA . VAL B 1 63 ? 3.855 -9.164 0.854 1 98.94 63 VAL B CA 1
ATOM 1379 C C . VAL B 1 63 ? 5.219 -9.586 0.307 1 98.94 63 VAL B C 1
ATOM 1381 O O . VAL B 1 63 ? 5.359 -10.672 -0.258 1 98.94 63 VAL B O 1
ATOM 1384 N N . THR B 1 64 ? 6.195 -8.758 0.464 1 98.94 64 THR B N 1
ATOM 1385 C CA . THR B 1 64 ? 7.547 -9.055 0 1 98.94 64 THR B CA 1
ATOM 1386 C C . THR B 1 64 ? 8.125 -10.258 0.748 1 98.94 64 THR B C 1
ATOM 1388 O O . THR B 1 64 ? 8.68 -11.164 0.134 1 98.94 64 THR B O 1
ATOM 1391 N N . ALA B 1 65 ? 7.977 -10.297 2.066 1 98.94 65 ALA B N 1
ATOM 1392 C CA . ALA B 1 65 ? 8.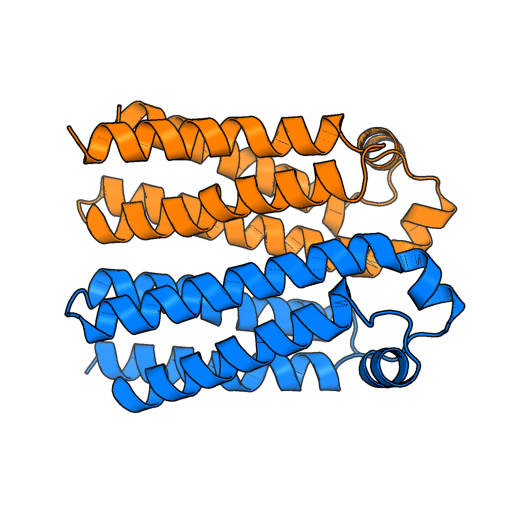492 -11.391 2.887 1 98.94 65 ALA B CA 1
ATOM 1393 C C . ALA B 1 65 ? 7.832 -12.719 2.521 1 98.94 65 ALA B C 1
ATOM 1395 O O . ALA B 1 65 ? 8.5 -13.742 2.42 1 98.94 65 ALA B O 1
ATOM 1396 N N . VAL B 1 66 ? 6.52 -12.695 2.355 1 98.94 66 VAL B N 1
ATOM 1397 C CA . VAL B 1 66 ? 5.797 -13.898 1.955 1 98.94 66 VAL B CA 1
ATOM 1398 C C . VAL B 1 66 ? 6.293 -14.367 0.592 1 98.94 66 VAL B C 1
ATOM 1400 O O . VAL B 1 66 ? 6.406 -15.578 0.348 1 98.94 66 VAL B O 1
ATOM 1403 N N . GLY B 1 67 ? 6.582 -13.352 -0.31 1 98.94 67 GLY B N 1
ATOM 1404 C CA . GLY B 1 67 ? 7.172 -13.703 -1.595 1 98.94 67 GLY B CA 1
ATOM 1405 C C . GLY B 1 67 ? 8.508 -14.414 -1.47 1 98.94 67 GLY B C 1
ATOM 1406 O O . GLY B 1 67 ? 8.75 -15.406 -2.16 1 98.94 67 GLY B O 1
ATOM 1407 N N . ILE B 1 68 ? 9.336 -13.961 -0.593 1 98.94 68 ILE B N 1
ATOM 1408 C CA . ILE B 1 68 ? 10.641 -14.57 -0.357 1 98.94 68 ILE B CA 1
ATOM 1409 C C . ILE B 1 68 ? 10.461 -16 0.126 1 98.94 68 ILE B C 1
ATOM 1411 O O . ILE B 1 68 ? 11.133 -16.922 -0.36 1 98.94 68 ILE B O 1
ATOM 1415 N N . VAL B 1 69 ? 9.578 -16.219 1.064 1 98.88 69 VAL B N 1
ATOM 1416 C CA . VAL B 1 69 ? 9.312 -17.547 1.604 1 98.88 69 VAL B CA 1
ATOM 1417 C C . VAL B 1 69 ? 8.805 -18.453 0.493 1 98.88 69 VAL B C 1
ATOM 1419 O O . VAL B 1 69 ? 9.219 -19.625 0.402 1 98.88 69 VAL B O 1
ATOM 1422 N N . ALA B 1 70 ? 7.891 -17.969 -0.39 1 98.88 70 ALA B N 1
ATOM 1423 C CA . ALA B 1 70 ? 7.355 -18.766 -1.493 1 98.88 70 ALA B CA 1
ATOM 1424 C C . ALA B 1 70 ? 8.469 -19.219 -2.432 1 98.88 70 ALA B C 1
ATOM 1426 O O . ALA B 1 70 ? 8.484 -20.375 -2.863 1 98.88 70 ALA B O 1
ATOM 1427 N N . VAL B 1 71 ? 9.398 -18.359 -2.73 1 98.69 71 VAL B N 1
ATOM 1428 C CA . VAL B 1 71 ? 10.523 -18.766 -3.562 1 98.69 71 VAL B CA 1
ATOM 1429 C C . VAL B 1 71 ? 11.336 -19.844 -2.85 1 98.69 71 VAL B C 1
ATOM 1431 O O . VAL B 1 71 ? 11.727 -20.844 -3.461 1 98.69 71 VAL B O 1
ATOM 1434 N N . ALA B 1 72 ? 11.586 -19.672 -1.579 1 98 72 ALA B N 1
ATOM 1435 C CA . ALA B 1 72 ? 12.414 -20.578 -0.785 1 98 72 ALA B CA 1
ATOM 1436 C C . ALA B 1 72 ? 11.812 -21.969 -0.755 1 98 72 ALA B C 1
ATOM 1438 O O . ALA B 1 72 ? 12.547 -22.969 -0.68 1 98 72 ALA B O 1
ATOM 1439 N N . VAL B 1 73 ? 10.484 -22.047 -0.874 1 98.19 73 VAL B N 1
ATOM 1440 C CA . VAL B 1 73 ? 9.867 -23.375 -0.776 1 98.19 73 VAL B CA 1
ATOM 1441 C C . VAL B 1 73 ? 9.547 -23.906 -2.174 1 98.19 73 VAL B C 1
ATOM 1443 O O . VAL B 1 73 ? 8.789 -24.859 -2.324 1 98.19 73 VAL B O 1
ATOM 1446 N N . GLY B 1 74 ? 9.992 -23.234 -3.193 1 97.94 74 GLY B N 1
ATOM 1447 C CA . GLY B 1 74 ? 9.977 -23.781 -4.539 1 97.94 74 GLY B CA 1
ATOM 1448 C C . GLY B 1 74 ? 8.891 -23.188 -5.41 1 97.94 74 GLY B C 1
ATOM 1449 O O . GLY B 1 74 ? 8.797 -23.5 -6.602 1 97.94 74 GLY B O 1
ATOM 1450 N N . ALA B 1 75 ? 7.984 -22.375 -4.871 1 98.5 75 ALA B N 1
ATOM 1451 C CA . ALA B 1 75 ? 6.949 -21.719 -5.66 1 98.5 75 ALA B CA 1
ATOM 1452 C C . ALA B 1 75 ? 7.48 -20.422 -6.27 1 98.5 75 ALA B C 1
ATOM 1454 O O . ALA B 1 75 ? 6.957 -19.328 -5.992 1 98.5 75 ALA B O 1
ATOM 1455 N N . THR B 1 76 ? 8.398 -20.562 -7.156 1 98.31 76 THR B N 1
ATOM 1456 C CA . THR B 1 76 ? 9.234 -19.469 -7.617 1 98.31 76 THR B CA 1
ATOM 1457 C C . THR B 1 76 ? 8.391 -18.406 -8.336 1 98.31 76 THR B C 1
ATOM 1459 O O . THR B 1 76 ? 8.562 -17.203 -8.102 1 98.31 76 THR B O 1
ATOM 1462 N N . ALA B 1 77 ? 7.492 -18.812 -9.188 1 98.5 77 ALA B N 1
ATOM 1463 C CA . ALA B 1 77 ? 6.691 -17.844 -9.93 1 98.5 77 ALA B CA 1
ATOM 1464 C C . ALA B 1 77 ? 5.797 -17.031 -9 1 98.5 77 ALA B C 1
ATOM 1466 O O . ALA B 1 77 ? 5.684 -15.805 -9.141 1 98.5 77 ALA B O 1
ATOM 1467 N N . VAL B 1 78 ? 5.184 -17.703 -8.016 1 98.81 78 VAL B N 1
ATOM 1468 C CA . VAL B 1 78 ? 4.336 -17.047 -7.027 1 98.81 78 VAL B CA 1
ATOM 1469 C C . VAL B 1 78 ? 5.168 -16.078 -6.188 1 98.81 78 VAL B C 1
ATOM 1471 O O . VAL B 1 78 ? 4.785 -14.922 -6.004 1 98.81 78 VAL B O 1
ATOM 1474 N N . GLY B 1 79 ? 6.273 -16.609 -5.738 1 98.88 79 GLY B N 1
ATOM 1475 C CA . GLY B 1 79 ? 7.145 -15.812 -4.895 1 98.88 79 GLY B CA 1
ATOM 1476 C C . GLY B 1 79 ? 7.691 -14.586 -5.605 1 98.88 79 GLY B C 1
ATOM 1477 O O . GLY B 1 79 ? 7.695 -13.484 -5.047 1 98.88 79 GLY B O 1
ATOM 1478 N N . ALA B 1 80 ? 8.148 -14.758 -6.809 1 98.88 80 ALA B N 1
ATOM 1479 C CA . ALA B 1 80 ? 8.672 -13.633 -7.582 1 98.88 80 ALA B CA 1
ATOM 1480 C C . ALA B 1 80 ? 7.598 -12.57 -7.809 1 98.88 80 ALA B C 1
ATOM 1482 O O . ALA B 1 80 ? 7.863 -11.375 -7.676 1 98.88 80 ALA B O 1
ATOM 1483 N N . ALA B 1 81 ? 6.406 -12.977 -8.141 1 98.94 81 ALA B N 1
ATOM 1484 C CA . ALA B 1 81 ? 5.309 -12.047 -8.359 1 98.94 81 ALA B CA 1
ATOM 1485 C C . ALA B 1 81 ? 5.039 -11.211 -7.113 1 98.94 81 ALA B C 1
ATOM 1487 O O . ALA B 1 81 ? 4.828 -10 -7.199 1 98.94 81 ALA B O 1
ATOM 1488 N N . LEU B 1 82 ? 5.059 -11.852 -5.992 1 98.94 82 LEU B N 1
ATOM 1489 C CA . LEU B 1 82 ? 4.793 -11.164 -4.734 1 98.94 82 LEU B CA 1
ATOM 1490 C C . LEU B 1 82 ? 5.93 -10.203 -4.391 1 98.94 82 LEU B C 1
ATOM 1492 O O . LEU B 1 82 ? 5.691 -9.094 -3.926 1 98.94 82 LEU B O 1
ATOM 1496 N N . VAL B 1 83 ? 7.156 -10.633 -4.617 1 98.94 83 VAL B N 1
ATOM 1497 C CA . VAL B 1 83 ? 8.289 -9.75 -4.355 1 98.94 83 VAL B CA 1
ATOM 1498 C C . VAL B 1 83 ? 8.242 -8.547 -5.293 1 98.94 83 VAL B C 1
ATOM 1500 O O . VAL B 1 83 ? 8.469 -7.414 -4.867 1 98.94 83 VAL B O 1
ATOM 1503 N N . PHE B 1 84 ? 7.945 -8.719 -6.539 1 98.94 84 PHE B N 1
ATOM 1504 C CA . PHE B 1 84 ? 7.824 -7.602 -7.465 1 98.94 84 PHE B CA 1
ATOM 1505 C C . PHE B 1 84 ? 6.676 -6.684 -7.059 1 98.94 84 PHE B C 1
ATOM 1507 O O . PHE B 1 84 ? 6.781 -5.461 -7.18 1 98.94 84 PHE B O 1
ATOM 1514 N N . ALA B 1 85 ? 5.594 -7.273 -6.594 1 98.94 85 ALA B N 1
ATOM 1515 C CA . ALA B 1 85 ? 4.465 -6.457 -6.152 1 98.94 85 ALA B CA 1
ATOM 1516 C C . ALA B 1 85 ? 4.84 -5.613 -4.938 1 98.94 85 ALA B C 1
ATOM 1518 O O . ALA B 1 85 ? 4.621 -4.402 -4.926 1 98.94 85 ALA B O 1
ATOM 1519 N N . GLY B 1 86 ? 5.391 -6.273 -3.902 1 98.94 86 GLY B N 1
ATOM 1520 C CA . GLY B 1 86 ? 5.75 -5.582 -2.676 1 98.94 86 GLY B CA 1
ATOM 1521 C C . GLY B 1 86 ? 6.906 -4.617 -2.852 1 98.94 86 GLY B C 1
ATOM 1522 O O . GLY B 1 86 ? 6.742 -3.406 -2.699 1 98.94 86 GLY B O 1
ATOM 1523 N N . ALA B 1 87 ? 8.062 -5.133 -3.283 1 98.94 87 ALA B N 1
ATOM 1524 C CA . ALA B 1 87 ? 9.273 -4.324 -3.428 1 98.94 87 ALA B CA 1
ATOM 1525 C C . ALA B 1 87 ? 9.133 -3.318 -4.566 1 98.94 87 ALA B C 1
ATOM 1527 O O . ALA B 1 87 ? 9.656 -2.205 -4.484 1 98.94 87 ALA B O 1
ATOM 1528 N N . GLY B 1 88 ? 8.5 -3.727 -5.641 1 98.88 88 GLY B N 1
ATOM 1529 C CA . GLY B 1 88 ? 8.242 -2.766 -6.703 1 98.88 88 GLY B CA 1
ATOM 1530 C C . GLY B 1 88 ? 7.41 -1.584 -6.25 1 98.88 88 GLY B C 1
ATOM 1531 O O . GLY B 1 88 ? 7.684 -0.442 -6.621 1 98.88 88 GLY B O 1
ATOM 1532 N N . SER B 1 89 ? 6.387 -1.849 -5.449 1 98.94 89 SER B N 1
ATOM 1533 C CA . SER B 1 89 ? 5.559 -0.776 -4.906 1 98.94 89 SER B CA 1
ATOM 1534 C C . SER B 1 89 ? 6.359 0.112 -3.959 1 98.94 89 SER B C 1
ATOM 1536 O O . SER B 1 89 ? 6.125 1.32 -3.887 1 98.94 89 SER B O 1
ATOM 1538 N N . MET B 1 90 ? 7.27 -0.521 -3.203 1 98.88 90 MET B N 1
ATOM 1539 C CA . MET B 1 90 ? 8.156 0.271 -2.359 1 98.88 90 MET B CA 1
ATOM 1540 C C . MET B 1 90 ? 8.961 1.268 -3.193 1 98.88 90 MET B C 1
ATOM 1542 O O . MET B 1 90 ? 9.109 2.428 -2.807 1 98.88 90 MET B O 1
ATOM 1546 N N . VAL B 1 91 ? 9.492 0.852 -4.316 1 98.88 91 VAL B N 1
ATOM 1547 C CA . VAL B 1 91 ? 10.266 1.706 -5.215 1 98.88 91 VAL B CA 1
ATOM 1548 C C . VAL B 1 91 ? 9.383 2.842 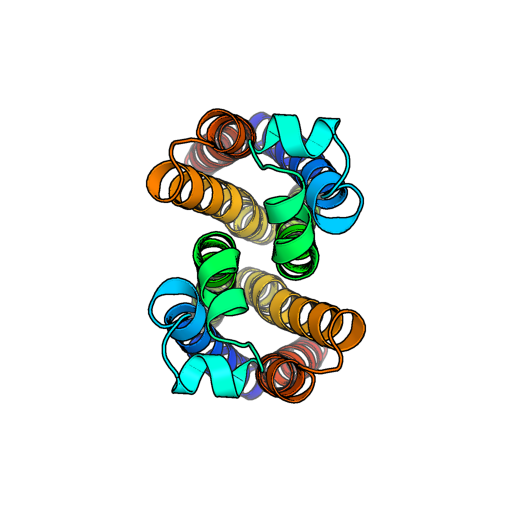-5.73 1 98.88 91 VAL B C 1
ATOM 1550 O O . VAL B 1 91 ? 9.789 4.004 -5.727 1 98.88 91 VAL B O 1
ATOM 1553 N N . LEU B 1 92 ? 8.18 2.512 -6.16 1 98.81 92 LEU B N 1
ATOM 1554 C CA . LEU B 1 92 ? 7.27 3.51 -6.707 1 98.81 92 LEU B CA 1
ATOM 1555 C C . LEU B 1 92 ? 6.844 4.504 -5.629 1 98.81 92 LEU B C 1
ATOM 1557 O O . LEU B 1 92 ? 6.727 5.703 -5.898 1 98.81 92 LEU B O 1
ATOM 1561 N N . ALA B 1 93 ? 6.602 3.979 -4.406 1 98.5 93 ALA B N 1
ATOM 1562 C CA . ALA B 1 93 ? 6.262 4.867 -3.297 1 98.5 93 ALA B CA 1
ATOM 1563 C C . ALA B 1 93 ? 7.398 5.848 -3.014 1 98.5 93 ALA B C 1
ATOM 1565 O O . ALA B 1 93 ? 7.156 7.035 -2.781 1 98.5 93 ALA B O 1
ATOM 1566 N N . ALA B 1 94 ? 8.594 5.387 -3.033 1 98.44 94 ALA B N 1
ATOM 1567 C CA . ALA B 1 94 ? 9.758 6.246 -2.828 1 98.44 94 ALA B CA 1
ATOM 1568 C C . ALA B 1 94 ? 9.867 7.293 -3.932 1 98.44 94 ALA B C 1
ATOM 1570 O O . ALA B 1 94 ? 10.195 8.453 -3.666 1 98.44 94 ALA B O 1
ATOM 1571 N N . ALA B 1 95 ? 9.648 6.914 -5.184 1 98.38 95 ALA B N 1
ATOM 1572 C CA . ALA B 1 95 ? 9.68 7.848 -6.305 1 98.38 95 ALA B CA 1
ATOM 1573 C C . ALA B 1 95 ? 8.609 8.93 -6.148 1 98.38 95 ALA B C 1
ATOM 1575 O O . ALA B 1 95 ? 8.875 10.109 -6.398 1 98.38 95 ALA B O 1
ATOM 1576 N N . VAL B 1 96 ? 7.418 8.523 -5.766 1 98.06 96 VAL B N 1
ATOM 1577 C CA . VAL B 1 96 ? 6.324 9.469 -5.535 1 98.06 96 VAL B CA 1
ATOM 1578 C C . VAL B 1 96 ? 6.727 10.469 -4.457 1 98.06 96 VAL B C 1
ATOM 1580 O O . VAL B 1 96 ? 6.535 11.68 -4.617 1 98.06 96 VAL B O 1
ATOM 1583 N N . LEU B 1 97 ? 7.273 9.961 -3.373 1 96.31 97 LEU B N 1
ATOM 1584 C CA . LEU B 1 97 ? 7.703 10.828 -2.275 1 96.31 97 LEU B CA 1
ATOM 1585 C C . LEU B 1 97 ? 8.797 11.789 -2.734 1 96.31 97 LEU B C 1
ATOM 1587 O O . LEU B 1 97 ? 8.758 12.977 -2.408 1 96.31 97 LEU B O 1
ATOM 1591 N N . LEU B 1 98 ? 9.758 11.312 -3.475 1 95 98 LEU B N 1
ATOM 1592 C CA . LEU B 1 98 ? 10.875 12.117 -3.971 1 95 98 LEU B CA 1
ATOM 1593 C C . LEU B 1 98 ? 10.375 13.25 -4.859 1 95 98 LEU B C 1
ATOM 1595 O O . LEU B 1 98 ? 10.875 14.375 -4.773 1 95 98 LEU B O 1
ATOM 1599 N N . ILE B 1 99 ? 9.391 13.008 -5.633 1 95.38 99 ILE B N 1
ATOM 1600 C CA . ILE B 1 99 ? 8.883 13.961 -6.609 1 95.38 99 ILE B CA 1
ATOM 1601 C C . ILE B 1 99 ? 7.93 14.945 -5.922 1 95.38 99 ILE B C 1
ATOM 1603 O O . ILE B 1 99 ? 8 16.156 -6.156 1 95.38 99 ILE B O 1
ATOM 1607 N N . SER B 1 100 ? 7.086 14.477 -5.016 1 94.06 100 SER B N 1
ATOM 1608 C CA . SER B 1 100 ? 6.039 15.312 -4.434 1 94.06 100 SER B CA 1
ATOM 1609 C C . SER B 1 100 ? 6.566 16.109 -3.24 1 94.06 100 SER B C 1
ATOM 1611 O O . SER B 1 100 ? 6.031 17.172 -2.908 1 94.06 100 SER B O 1
ATOM 1613 N N . SER B 1 101 ? 7.582 15.555 -2.588 1 93.06 101 SER B N 1
ATOM 1614 C CA . SER B 1 101 ? 8.156 16.188 -1.403 1 93.06 101 SER B CA 1
ATOM 1615 C C . SER B 1 101 ? 9.68 16.141 -1.438 1 93.06 101 SER B C 1
ATOM 1617 O O . SER B 1 101 ? 10.305 15.461 -0.631 1 93.06 101 SER B O 1
ATOM 1619 N N . PRO B 1 102 ? 10.25 17 -2.203 1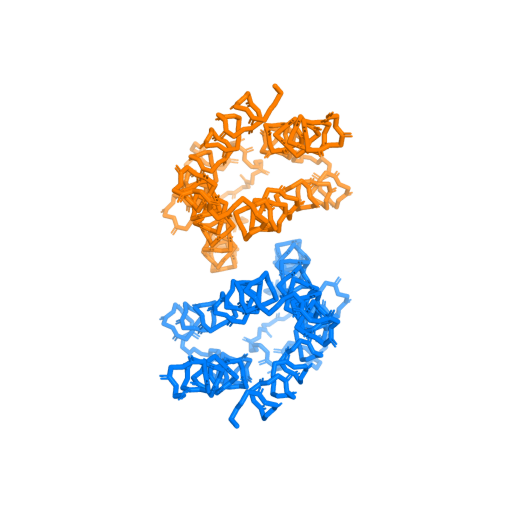 92.06 102 PRO B N 1
ATOM 1620 C CA . PRO B 1 102 ? 11.711 16.969 -2.373 1 92.06 102 PRO B CA 1
ATOM 1621 C C . PRO B 1 102 ? 12.461 17.25 -1.075 1 92.06 102 PRO B C 1
ATOM 1623 O O . PRO B 1 102 ? 13.617 16.828 -0.925 1 92.06 102 PRO B O 1
ATOM 1626 N N . ASP B 1 103 ? 11.797 17.938 -0.151 1 90.31 103 ASP B N 1
ATOM 1627 C CA . ASP B 1 103 ? 12.414 18.203 1.143 1 90.31 103 ASP B CA 1
ATOM 1628 C C . ASP B 1 103 ? 12.602 16.922 1.943 1 90.31 103 ASP B C 1
ATOM 1630 O O . ASP B 1 103 ? 13.336 16.906 2.936 1 90.31 103 ASP B O 1
ATOM 1634 N N . LYS B 1 104 ? 11.977 15.789 1.423 1 91.19 104 LYS B N 1
ATOM 1635 C CA . LYS B 1 104 ? 12.102 14.492 2.072 1 91.19 104 LYS B CA 1
ATOM 1636 C C . LYS B 1 104 ? 12.914 13.523 1.219 1 91.19 104 LYS B C 1
ATOM 1638 O O . LYS B 1 104 ? 12.727 12.305 1.292 1 91.19 104 LYS B O 1
ATOM 1643 N N . ALA B 1 105 ? 13.812 14.039 0.427 1 93.06 105 ALA B N 1
ATOM 1644 C CA . ALA B 1 105 ? 14.586 13.258 -0.533 1 93.06 105 ALA B CA 1
ATOM 1645 C C . ALA B 1 105 ? 15.438 12.211 0.175 1 93.06 105 ALA B C 1
ATOM 1647 O O . ALA B 1 105 ? 15.602 11.094 -0.322 1 93.06 105 ALA B O 1
ATOM 1648 N N . ARG B 1 106 ? 15.945 12.531 1.245 1 92.5 106 ARG B N 1
ATOM 1649 C CA . ARG B 1 106 ? 16.781 11.586 1.969 1 92.5 106 ARG B CA 1
ATOM 1650 C C . ARG B 1 106 ? 15.984 10.367 2.406 1 92.5 106 ARG B C 1
ATOM 1652 O O . ARG B 1 106 ? 16.438 9.227 2.242 1 92.5 106 ARG B O 1
ATOM 1659 N N . ALA B 1 107 ? 14.836 10.594 2.992 1 91.69 107 ALA B N 1
ATOM 1660 C CA . ALA B 1 107 ? 13.961 9.5 3.408 1 91.69 107 ALA B CA 1
ATOM 1661 C C . ALA B 1 107 ? 13.523 8.664 2.211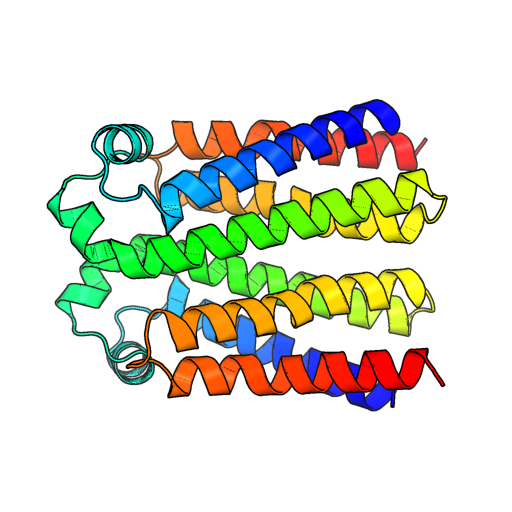 1 91.69 107 ALA B C 1
ATOM 1663 O O . ALA B 1 107 ? 13.516 7.434 2.275 1 91.69 107 ALA B O 1
ATOM 1664 N N . ALA B 1 108 ? 13.172 9.305 1.144 1 95.56 108 ALA B N 1
ATOM 1665 C CA . ALA B 1 108 ? 12.734 8.633 -0.078 1 95.56 108 ALA B CA 1
ATOM 1666 C C . ALA B 1 108 ? 13.836 7.734 -0.635 1 95.56 108 ALA B C 1
ATOM 1668 O O . ALA B 1 108 ? 13.594 6.57 -0.956 1 95.56 108 ALA B O 1
ATOM 1669 N N . LEU B 1 109 ? 15.055 8.258 -0.682 1 96.31 109 LEU B N 1
ATOM 1670 C CA . LEU B 1 109 ? 16.172 7.508 -1.242 1 96.31 109 LEU B CA 1
ATOM 1671 C C . LEU B 1 109 ? 16.547 6.34 -0.338 1 96.31 109 LEU B C 1
ATOM 1673 O O . LEU B 1 109 ? 16.891 5.258 -0.825 1 96.31 109 LEU B O 1
ATOM 1677 N N . THR B 1 110 ? 16.453 6.617 0.907 1 95.44 110 THR B N 1
ATOM 1678 C CA . THR B 1 110 ? 16.781 5.57 1.867 1 95.44 110 THR B CA 1
ATOM 1679 C C . THR B 1 110 ? 15.82 4.395 1.736 1 95.44 110 THR B C 1
ATOM 1681 O O . THR B 1 110 ? 16.234 3.238 1.687 1 95.44 110 THR B O 1
ATOM 1684 N N . GLN B 1 111 ? 14.57 4.703 1.572 1 96.31 111 GLN B N 1
ATOM 1685 C CA . GLN B 1 111 ? 13.602 3.615 1.588 1 96.31 111 GLN B CA 1
ATOM 1686 C C . GLN B 1 111 ? 13.469 2.977 0.208 1 96.31 111 GLN B C 1
ATOM 1688 O O . GLN B 1 111 ? 12.961 1.861 0.081 1 96.31 111 GLN B O 1
ATOM 1693 N N . GLY B 1 112 ? 13.945 3.637 -0.835 1 98.31 112 GLY B N 1
ATOM 1694 C CA . GLY B 1 112 ? 13.719 3.16 -2.189 1 98.31 112 GLY B CA 1
ATOM 1695 C C . GLY B 1 112 ? 14.906 2.402 -2.76 1 98.31 112 GLY B C 1
ATOM 1696 O O . GLY B 1 112 ? 14.758 1.623 -3.703 1 98.31 112 GLY B O 1
ATOM 1697 N N . THR B 1 113 ? 16.078 2.576 -2.172 1 98.56 113 THR B N 1
ATOM 1698 C CA . THR B 1 113 ? 17.312 2.047 -2.77 1 98.56 113 THR B CA 1
ATOM 1699 C C . THR B 1 113 ? 17.359 0.526 -2.65 1 98.56 113 THR B C 1
ATOM 1701 O O . THR B 1 113 ? 17.562 -0.174 -3.643 1 98.56 113 THR B O 1
ATOM 1704 N N . LEU B 1 114 ? 17.141 0.028 -1.449 1 98.69 114 LEU B N 1
ATOM 1705 C CA . LEU B 1 114 ? 17.219 -1.414 -1.243 1 98.69 114 LEU B CA 1
ATOM 1706 C C . LEU B 1 114 ? 16.188 -2.145 -2.096 1 98.69 114 LEU B C 1
ATOM 1708 O O . LEU B 1 114 ? 16.531 -3.096 -2.807 1 98.69 114 LEU B O 1
ATOM 1712 N N . PRO B 1 115 ? 14.953 -1.721 -2.08 1 98.88 115 PRO B N 1
ATOM 1713 C CA . PRO B 1 115 ? 13.984 -2.434 -2.916 1 98.88 115 PRO B CA 1
ATOM 1714 C C . PRO B 1 115 ? 14.273 -2.297 -4.406 1 98.88 115 PRO B C 1
ATOM 1716 O O . PRO B 1 115 ? 14.008 -3.221 -5.18 1 98.88 115 PRO B O 1
ATOM 1719 N N . LEU B 1 116 ? 14.789 -1.196 -4.84 1 98.88 116 LEU B N 1
ATOM 1720 C CA . LEU B 1 116 ? 15.148 -1.047 -6.25 1 98.88 116 LEU B CA 1
ATOM 1721 C C . LEU B 1 116 ? 16.188 -2.076 -6.656 1 98.88 116 LEU B C 1
ATOM 1723 O O . LEU B 1 116 ? 16.047 -2.746 -7.68 1 98.88 116 LEU B O 1
ATOM 1727 N N . LEU B 1 117 ? 17.203 -2.195 -5.875 1 98.88 117 LEU B N 1
ATOM 1728 C CA . LEU B 1 117 ? 18.25 -3.162 -6.172 1 98.88 117 LEU B CA 1
ATOM 1729 C C . LEU B 1 117 ? 17.703 -4.586 -6.121 1 98.88 117 LEU B C 1
ATOM 1731 O O . LEU B 1 117 ? 18.094 -5.43 -6.938 1 98.88 117 LEU B O 1
ATOM 1735 N N . ALA B 1 118 ? 16.859 -4.848 -5.125 1 98.88 118 ALA B N 1
ATOM 1736 C CA . ALA B 1 118 ? 16.25 -6.164 -5.004 1 98.88 118 ALA B CA 1
ATOM 1737 C C . ALA B 1 118 ? 15.469 -6.523 -6.27 1 98.88 118 ALA B C 1
ATOM 1739 O O . ALA B 1 118 ? 15.641 -7.613 -6.82 1 98.88 118 ALA B O 1
ATOM 1740 N N . VAL B 1 119 ? 14.68 -5.621 -6.773 1 98.88 119 VAL B N 1
ATOM 1741 C CA . VAL B 1 119 ? 13.836 -5.844 -7.941 1 98.88 119 VAL B CA 1
ATOM 1742 C C . VAL B 1 119 ? 14.711 -6.047 -9.18 1 98.88 119 VAL B C 1
ATOM 1744 O O . VAL B 1 119 ? 14.461 -6.949 -9.977 1 98.88 119 VAL B O 1
ATOM 1747 N N . LEU B 1 120 ? 15.703 -5.262 -9.312 1 98.81 120 LEU B N 1
ATOM 1748 C CA . LEU B 1 120 ? 16.578 -5.359 -10.469 1 98.81 120 LEU B CA 1
ATOM 1749 C C . LEU B 1 120 ? 17.312 -6.695 -10.484 1 98.81 120 LEU B C 1
ATOM 1751 O O . LEU B 1 120 ? 17.359 -7.375 -11.508 1 98.81 120 LEU B O 1
ATOM 1755 N N . LEU B 1 121 ? 17.922 -7.102 -9.391 1 98.81 121 LEU B N 1
ATOM 1756 C CA . LEU B 1 121 ? 18.688 -8.344 -9.32 1 98.81 121 LEU B CA 1
ATOM 1757 C C . LEU B 1 121 ? 17.766 -9.555 -9.5 1 98.81 121 LEU B C 1
ATOM 1759 O O . LEU B 1 121 ? 18.141 -10.531 -10.148 1 98.81 121 LEU B O 1
ATOM 1763 N N . LEU B 1 122 ? 16.594 -9.492 -8.875 1 98.75 122 LEU B N 1
ATOM 1764 C CA . LEU B 1 122 ? 15.656 -10.594 -9.047 1 98.75 122 LEU B CA 1
ATOM 1765 C C . LEU B 1 122 ? 15.242 -10.734 -10.508 1 98.75 122 LEU B C 1
ATOM 1767 O O . LEU B 1 122 ? 15.219 -11.844 -11.047 1 98.75 122 LEU B O 1
ATOM 1771 N N . ALA B 1 123 ? 14.93 -9.602 -11.148 1 98.44 123 ALA B N 1
ATOM 1772 C CA . ALA B 1 123 ? 14.539 -9.617 -12.562 1 98.44 123 ALA B CA 1
ATOM 1773 C C . ALA B 1 123 ? 15.656 -10.18 -13.43 1 98.44 123 ALA B C 1
ATOM 1775 O O . ALA B 1 123 ? 15.414 -11.008 -14.312 1 98.44 123 ALA B O 1
ATOM 1776 N N . LEU B 1 124 ? 16.875 -9.742 -13.172 1 97.88 124 LEU B N 1
ATOM 1777 C CA . LEU B 1 124 ? 18.016 -10.219 -13.93 1 97.88 124 LEU B CA 1
ATOM 1778 C C . LEU B 1 124 ? 18.25 -11.703 -13.695 1 97.88 124 LEU B C 1
ATOM 1780 O O . LEU B 1 124 ? 18.562 -12.445 -14.625 1 97.88 124 LEU B O 1
ATOM 1784 N N . GLY B 1 125 ? 18.125 -12.125 -12.477 1 97.5 125 GLY B N 1
ATOM 1785 C CA . GLY B 1 125 ? 18.328 -13.523 -12.133 1 97.5 125 GLY B CA 1
ATOM 1786 C C . GLY B 1 125 ? 17.297 -14.445 -12.766 1 97.5 125 GLY B C 1
ATOM 1787 O O . GLY B 1 125 ? 17.625 -15.555 -13.18 1 97.5 125 GLY B O 1
ATOM 1788 N N . LEU B 1 126 ? 16.078 -13.961 -12.859 1 96.38 126 LEU B N 1
ATOM 1789 C CA . LEU B 1 126 ? 15 -14.781 -13.422 1 96.38 126 LEU B CA 1
ATOM 1790 C C . LEU B 1 126 ? 15.094 -14.812 -14.945 1 96.38 126 LEU B C 1
ATOM 1792 O O . LEU B 1 126 ? 14.555 -15.719 -15.586 1 96.38 126 LEU B O 1
ATOM 1796 N N . ALA B 1 127 ? 15.703 -13.789 -15.594 1 93.75 127 ALA B N 1
ATOM 1797 C CA . ALA B 1 127 ? 15.8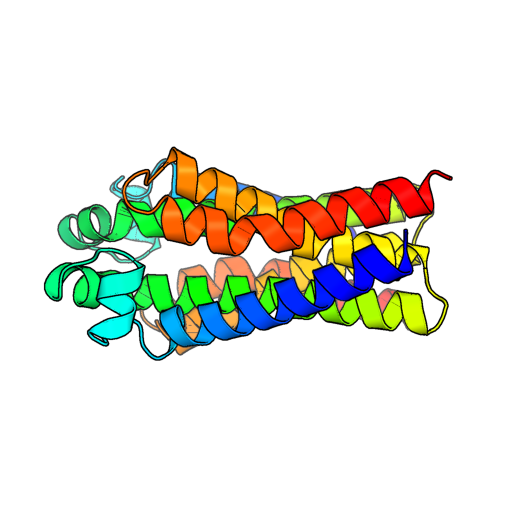2 -13.688 -17.047 1 93.75 127 ALA B CA 1
ATOM 1798 C C . ALA B 1 127 ? 17 -14.523 -17.562 1 93.75 127 ALA B C 1
ATOM 1800 O O . ALA B 1 127 ? 17.062 -14.844 -18.75 1 93.75 127 ALA B O 1
ATOM 1801 N N . LEU B 1 128 ? 17.938 -14.852 -16.781 1 86.62 128 LEU B N 1
ATOM 1802 C CA . LEU B 1 128 ? 19.125 -15.586 -17.188 1 86.62 128 LEU B CA 1
ATOM 1803 C C . LEU B 1 128 ? 19 -17.062 -16.812 1 86.62 128 LEU B C 1
ATOM 1805 O O . LEU B 1 128 ? 19.484 -17.938 -17.531 1 86.62 128 LEU B O 1
#

Sequence (256 aa):
MVTAGLVLAAFASALHVYIFVLESVLWTAPRTRATFGTTADDAAATKELAFNQGFYNLFLAIVTAVGIVAVAVGATAVGAALVFAGAGSMVLAAAVLLISSPDKARAALTQGTLPLLAVLLLALGLALMVTAGLVLAAFASALHVYIFVLESVLWTAPRTRATFGTTADDAAATKELAFNQGFYNLFLAIVTAVGIVAVAVGATAVGAALVFAGAGSMVLAAAVLLISSPDKARAALTQGTLPLLAVLLLALGLAL

Radius of gyration: 17.95 Å; Cα contacts (8 Å, |Δi|>4): 431; chains: 2; bounding box: 40×50×37 Å

Foldseek 3Di:
DQVVLLVLLLVLLVVLLVQLCLQQPVQQPPVSCVLQVHDNVRSVVCNVVSNVVSVVSNVLSVLLVVLSVCVVVPVPVSSLVSNCVSLVVQQVVLVVCCVVPVVNNVVSCVSNVSSVVSNVVNVVVVVD/DQVVLLVLLLVLLVVLLVQLCLQQPVQQPPVSCVLQVHDNVRSVVCNVVSNVVSVVSNVLSVLLVVLSVCVVVPVPVSSLVSNCVSLVVQLVVLVCCCVVPVVNNVVSCVSNVSSVVSNVVNVVVVVD

Nearest PDB structures (foldseek):
  1x8z-assembly2_C  TM=3.991E-01  e=4.412E+00  Arabidopsis thaliana
  1x8z-assembly1_A-2  TM=3.606E-01  e=5.944E+00  Arabidopsis thaliana
  1x8z-assembly3_A  TM=3.606E-01  e=5.944E+00  Arabidopsis thaliana
  1x8z-assembly2_C  TM=3.990E-01  e=4.797E+00  Arabidopsis thaliana
  1x8z-assembly1_A-2  TM=3.295E-01  e=6.470E+00  Arabidopsis thaliana

Solvent-accessible surface area (backbone atoms only — not comparable to full-atom values): 11761 Å² total; per-residue (Å²): 81,43,66,59,10,48,53,33,36,49,51,32,23,53,51,26,45,50,46,17,45,36,30,48,71,33,39,73,37,70,68,42,20,63,62,60,67,46,55,73,68,56,29,64,73,27,40,68,61,32,31,53,47,11,51,52,36,34,47,32,18,50,37,21,49,53,9,48,53,31,35,76,73,66,42,43,68,42,7,49,52,28,28,46,51,16,29,45,45,40,28,52,50,19,51,51,41,34,70,77,35,56,89,32,35,68,53,18,51,62,62,15,47,42,14,43,51,12,48,52,30,31,53,52,37,74,73,106,82,43,68,60,10,49,52,32,36,50,50,33,22,54,50,27,44,50,48,17,44,37,31,50,71,32,38,72,38,70,68,42,20,62,61,59,68,47,53,72,67,55,29,63,71,29,40,68,61,31,31,53,47,10,50,52,36,32,48,32,19,49,38,22,50,53,9,49,52,31,36,76,73,65,42,42,68,41,7,49,52,28,28,46,52,16,29,44,46,41,27,51,50,18,51,50,40,34,70,77,35,57,89,31,36,66,52,19,49,62,62,17,49,42,14,43,52,12,47,51,31,32,53,52,35,73,74,105

InterPro domains:
  IPR009732 Protein of unknown function DUF1304 [PF06993] (11-122)
  IPR009732 Protein of unknown function DUF1304 [PTHR38446] (6-122)

Secondary structure (DSSP, 8-state):
-HHHHHHHHHHHHHHHHHHHIIIIISTTSHHHHHHHT--HHHHHHTHHHHHHHHHHHHHHHHHHHHHHHHHHTT-HHHHHHHHHHHHHHHHHHHHHHHHH-GGGHHHHHHHHHHHHHHHHHHHHHHH-/-HHHHHHHHHHHHHHHHHHHHHHHTSTTSHHHHHHHT--HHHHHHTHHHHHHHHHHHHHHHHHHHHHHHHHHTT-HHHHHHHHHHHHHHHHHHHHHHHHH-GGGHHHHHHHHHHHHHHHHHHHHHHH-

Organism: NCBI:txid1990687

pLDDT: mean 97.2, std 2.5, range [86.62, 98.94]